Protein AF-A0A832U9Y1-F1 (afdb_monomer_lite)

Foldseek 3Di:
DDWDQDPVPRDTDDDDDDDAAFAEDDADDDPVLVVVVCVVVCVCVVVVVDDHHADAAEDDQDDPCLVPLDPDPHAHEQELCQVVCVVVVHDDQQVVSVVSSVVSQVSCVVVVGHHQAYEHDAHAQDPPVRLVSLVVDAADPDGAYEYEDEPPDDQVSVVVSCVRHVHQEHEDGYDDLVSSVVCCVSHVVVVRAYEYEAHQDPVSSVVLSPDPSHRYYYHPNSVDPPPDD

Secondary structure (DSSP, 8-state):
--EEE-TTT--EEE----S---PBP----STTHHHHHHHHHHHHHHTT--S-----EEEPPSSSSGGG----SSPEEE---HHHHHHTT----HHHHHHHHHHHHHHHHHTT--EEEEEPP--TT-HHHHHHHHHSSPPPPSS-EEEEE-TT--HHHHHHHHHHH--SEEEE-SS-HHHHHHHHHHHGGG---EEE-----HHHHHHHHTSTTEEEE--SSTTS-----

Sequence (229 aa):
MDLMICSKCEKEVIVNCSSGSGVICFPCYSGRSLKLYAAASDLIIRRGWGHHVTGWVLAPSYASWANKLTDHIMPYMVDNGAWTDHLKGVERKPEELLDRTLKLCERVLESGASVRFMVLPDVVGSWHKTKLSLQSIDKPEGFKLALPIQDGFKVEDVKLMVEKFDPSYLFIGGSGYSFKKHAIENLKFLNIPFHVGRVHKLEHLCELSLIQEVESVDTSTFSRPQRKQ

pLDDT: mean 71.94, std 26.07, range [27.0, 98.5]

Radius of gyration: 17.91 Å; chains: 1; bounding box: 45×50×45 Å

Structure (mmCIF, N/CA/C/O backbone):
data_AF-A0A832U9Y1-F1
#
_entry.id   AF-A0A832U9Y1-F1
#
loop_
_atom_site.group_PDB
_atom_site.id
_atom_site.type_symbol
_atom_site.label_atom_id
_atom_site.label_alt_id
_atom_site.label_comp_id
_atom_site.label_asym_id
_atom_site.label_entity_id
_atom_site.label_seq_id
_atom_site.pdbx_PDB_ins_code
_atom_site.Cartn_x
_atom_site.Cartn_y
_atom_site.Cartn_z
_atom_site.occupancy
_atom_site.B_iso_or_equiv
_atom_site.auth_seq_id
_atom_site.auth_comp_id
_atom_site.auth_asym_id
_atom_site.auth_atom_id
_atom_site.pdbx_PDB_model_num
ATOM 1 N N . MET A 1 1 ? 0.786 -24.897 26.680 1.00 30.91 1 MET A N 1
ATOM 2 C CA . MET A 1 1 ? 2.108 -24.992 26.023 1.00 30.91 1 MET A CA 1
ATOM 3 C C . MET A 1 1 ? 1.788 -25.657 24.717 1.00 30.91 1 MET A C 1
ATOM 5 O O . MET A 1 1 ? 1.550 -26.857 24.713 1.00 30.91 1 MET A O 1
ATOM 9 N N . ASP A 1 2 ? 1.622 -24.860 23.670 1.00 27.00 2 ASP A N 1
ATOM 10 C CA . ASP A 1 2 ? 0.865 -25.319 22.512 1.00 27.00 2 ASP A CA 1
ATOM 11 C C . ASP A 1 2 ? 1.853 -25.554 21.377 1.00 27.00 2 ASP A C 1
ATOM 13 O O . ASP A 1 2 ? 2.417 -24.630 20.792 1.00 27.00 2 ASP A O 1
ATOM 17 N N . LEU A 1 3 ? 2.141 -26.833 21.147 1.00 27.91 3 LEU A N 1
ATOM 18 C CA . LEU A 1 3 ? 2.969 -27.292 20.045 1.00 27.91 3 LEU A CA 1
ATOM 19 C C . LEU A 1 3 ? 2.158 -27.168 18.753 1.00 27.91 3 LEU A C 1
ATOM 21 O O . LEU A 1 3 ? 1.132 -27.830 18.605 1.00 27.91 3 LEU A O 1
ATOM 25 N N . MET A 1 4 ? 2.627 -26.370 17.794 1.00 33.41 4 MET A N 1
ATOM 26 C CA . MET A 1 4 ? 2.112 -26.450 16.429 1.00 33.41 4 MET A CA 1
ATOM 27 C C . MET A 1 4 ? 3.048 -27.319 15.597 1.00 33.41 4 MET A C 1
ATOM 29 O O . MET A 1 4 ? 4.195 -26.965 15.322 1.00 33.41 4 MET A O 1
ATOM 33 N N . ILE A 1 5 ? 2.539 -28.480 15.196 1.00 33.91 5 ILE A N 1
ATOM 34 C CA . ILE A 1 5 ? 3.214 -29.378 14.266 1.00 33.91 5 ILE A CA 1
ATOM 35 C C . ILE A 1 5 ? 2.809 -28.954 12.857 1.00 33.91 5 ILE A C 1
ATOM 37 O O . ILE A 1 5 ? 1.631 -28.958 12.499 1.00 33.91 5 ILE A O 1
ATOM 41 N N . CYS A 1 6 ? 3.791 -28.584 12.035 1.00 36.72 6 CYS A N 1
ATOM 42 C CA . CYS A 1 6 ? 3.548 -28.372 10.615 1.00 36.72 6 CYS A CA 1
ATOM 43 C C . CYS A 1 6 ? 3.194 -29.719 9.968 1.00 36.72 6 CYS A C 1
ATOM 45 O O . CYS A 1 6 ? 4.064 -30.574 9.787 1.00 36.72 6 CYS A O 1
ATOM 47 N N . SER A 1 7 ? 1.930 -29.884 9.572 1.00 33.09 7 SER A N 1
ATOM 48 C CA . SER A 1 7 ? 1.383 -31.126 8.998 1.00 33.09 7 SER A CA 1
ATOM 49 C C . SER A 1 7 ? 2.070 -31.590 7.708 1.00 33.09 7 SER A C 1
ATOM 51 O O . SER A 1 7 ? 1.892 -32.728 7.293 1.00 33.09 7 SER A O 1
ATOM 53 N N . LYS A 1 8 ? 2.878 -30.732 7.068 1.00 35.06 8 LYS A N 1
ATOM 54 C CA . LYS A 1 8 ? 3.644 -31.073 5.857 1.00 35.06 8 LYS A CA 1
ATOM 55 C C . LYS A 1 8 ? 5.077 -31.528 6.111 1.00 35.06 8 LYS A C 1
ATOM 57 O O . LYS A 1 8 ? 5.678 -32.091 5.200 1.00 35.06 8 LYS A O 1
ATOM 62 N N . CYS A 1 9 ? 5.668 -31.228 7.266 1.00 39.66 9 CYS A N 1
ATOM 63 C CA . CYS A 1 9 ? 7.068 -31.579 7.519 1.00 39.66 9 CYS A CA 1
ATOM 64 C C . CYS A 1 9 ? 7.322 -32.298 8.842 1.00 39.66 9 CYS A C 1
ATOM 66 O O . CYS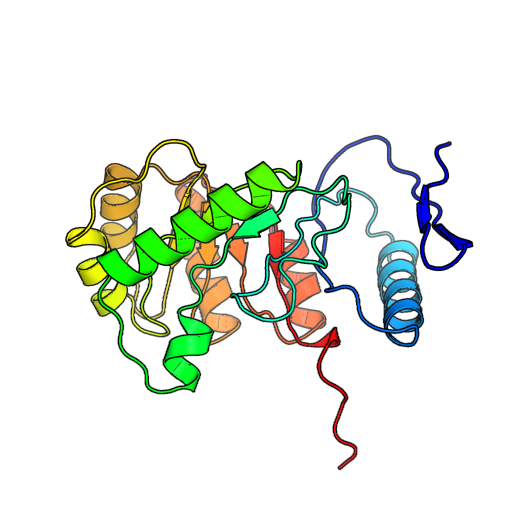 A 1 9 ? 8.482 -32.606 9.101 1.00 39.66 9 CYS A O 1
ATOM 68 N N . GLU A 1 10 ? 6.277 -32.555 9.641 1.00 33.12 10 GLU A N 1
ATOM 69 C CA . GLU A 1 10 ? 6.317 -33.325 10.899 1.00 33.12 10 GLU A CA 1
ATOM 70 C C . GLU A 1 10 ? 7.379 -32.837 11.898 1.00 33.12 10 GLU A C 1
ATOM 72 O O . GLU A 1 10 ? 7.822 -33.570 12.776 1.00 33.12 10 GLU A O 1
ATOM 77 N N . LYS A 1 11 ? 7.808 -31.577 11.773 1.00 36.25 11 LYS A N 1
ATOM 78 C CA . LYS A 1 11 ? 8.769 -30.960 12.685 1.00 36.25 11 LYS A CA 1
ATOM 79 C C . LYS A 1 11 ? 8.045 -30.049 13.654 1.00 36.25 11 LYS A C 1
ATOM 81 O O . LYS A 1 11 ? 7.233 -29.214 13.251 1.00 36.25 11 LYS A O 1
ATOM 86 N N . GLU A 1 12 ? 8.378 -30.231 14.924 1.00 31.17 12 GLU A N 1
ATOM 87 C CA . GLU A 1 12 ? 7.889 -29.423 16.029 1.00 31.17 12 GLU A CA 1
ATOM 88 C C . GLU A 1 12 ? 8.359 -27.979 15.851 1.00 31.17 12 GLU A C 1
ATOM 90 O O . GLU A 1 12 ? 9.552 -27.704 15.696 1.00 31.17 12 GLU A O 1
ATOM 95 N N . VAL A 1 13 ? 7.412 -27.045 15.866 1.00 37.78 13 VAL A N 1
ATOM 96 C CA . VAL A 1 13 ? 7.705 -25.622 16.000 1.00 37.78 13 VAL A CA 1
ATOM 97 C C . VAL A 1 13 ? 7.203 -25.212 17.378 1.00 37.78 13 VAL A C 1
ATOM 99 O O . VAL A 1 13 ? 6.000 -25.193 17.639 1.00 37.78 13 VAL A O 1
ATOM 102 N N . ILE A 1 14 ? 8.138 -24.926 18.284 1.00 29.44 14 ILE A N 1
ATOM 103 C CA . ILE A 1 14 ? 7.815 -24.436 19.623 1.00 29.44 14 ILE A CA 1
ATOM 104 C C . ILE A 1 14 ? 7.478 -22.953 19.498 1.00 29.44 14 ILE A C 1
ATOM 106 O O . ILE A 1 14 ? 8.357 -22.132 19.239 1.00 29.44 14 ILE A O 1
ATOM 110 N N . VAL A 1 15 ? 6.208 -22.612 19.701 1.00 31.59 15 VAL A N 1
ATOM 111 C CA . VAL A 1 15 ? 5.762 -21.224 19.826 1.00 31.59 15 VAL A CA 1
ATOM 112 C C . VAL A 1 15 ? 5.288 -21.025 21.259 1.00 31.59 15 VAL A C 1
ATOM 114 O O . VAL A 1 15 ? 4.222 -21.488 21.649 1.00 31.59 15 VAL A O 1
ATOM 117 N N . ASN A 1 16 ? 6.101 -20.354 22.069 1.00 28.28 16 ASN A N 1
ATOM 118 C CA . ASN A 1 16 ? 5.665 -19.848 23.365 1.00 28.28 16 ASN A CA 1
ATOM 119 C C . ASN A 1 16 ? 5.345 -18.363 23.202 1.00 28.28 16 ASN A C 1
ATOM 121 O O . ASN A 1 16 ? 6.270 -17.608 22.923 1.00 28.28 16 ASN A O 1
ATOM 125 N N . CYS A 1 17 ? 4.083 -17.946 23.348 1.00 33.06 17 CYS A N 1
ATOM 126 C CA . CYS A 1 17 ? 3.712 -16.527 23.401 1.00 33.06 17 CYS A CA 1
ATOM 127 C C . CYS A 1 17 ? 2.352 -16.312 24.083 1.00 33.06 17 CYS A C 1
ATOM 129 O O . CYS A 1 17 ? 1.295 -16.500 23.487 1.00 33.06 17 CYS A O 1
ATOM 131 N N . SER A 1 18 ? 2.396 -15.819 25.318 1.00 27.73 18 SER A N 1
ATOM 132 C CA . SER A 1 18 ? 1.346 -15.008 25.932 1.00 27.73 18 SER A CA 1
ATOM 133 C C . SER A 1 18 ? 1.661 -13.523 25.665 1.00 27.73 18 SER A C 1
ATOM 135 O O . SER A 1 18 ? 2.643 -13.022 26.206 1.00 27.73 18 SER A O 1
ATOM 137 N N . SER A 1 19 ? 0.822 -12.833 24.874 1.00 33.59 19 SER A N 1
ATOM 138 C CA . SER A 1 19 ? 0.713 -11.360 24.659 1.00 33.59 19 SER A CA 1
ATOM 139 C C . SER A 1 19 ? 1.598 -10.618 23.600 1.00 33.59 19 SER A C 1
ATOM 141 O O . SER A 1 19 ? 2.813 -10.504 23.741 1.00 33.59 19 SER A O 1
ATOM 143 N N . GLY A 1 20 ? 0.929 -10.010 22.589 1.00 29.67 20 GLY A N 1
ATOM 144 C CA . GLY A 1 20 ? 1.312 -8.826 21.753 1.00 29.67 20 GLY A CA 1
ATOM 145 C C . GLY A 1 20 ? 2.226 -9.033 20.516 1.00 29.67 20 GLY A C 1
ATOM 146 O O . GLY A 1 20 ? 2.811 -10.096 20.407 1.00 29.67 20 GLY A O 1
ATOM 147 N N . SER A 1 21 ? 2.368 -8.044 19.602 1.00 31.47 21 SER A N 1
ATOM 148 C CA . SER A 1 21 ? 2.453 -8.138 18.100 1.00 31.47 21 SER A CA 1
ATOM 149 C C . SER A 1 21 ? 3.640 -7.471 17.289 1.00 31.47 21 SER A C 1
ATOM 151 O O . SER A 1 21 ? 4.145 -6.446 17.719 1.00 31.47 21 SER A O 1
ATOM 153 N N . GLY A 1 22 ? 3.996 -7.991 16.078 1.00 30.69 22 GLY A N 1
ATOM 154 C CA . GLY A 1 22 ? 5.125 -7.661 15.123 1.00 30.69 22 GLY A CA 1
ATOM 155 C C . GLY A 1 22 ? 5.972 -8.807 14.411 1.00 30.69 22 GLY A C 1
ATOM 156 O O . GLY A 1 22 ? 7.052 -9.140 14.886 1.00 30.69 22 GLY A O 1
ATOM 157 N N . VAL A 1 23 ? 5.540 -9.478 13.304 1.00 38.34 23 VAL A N 1
ATOM 158 C CA . VAL A 1 23 ? 6.305 -10.555 12.553 1.00 38.34 23 VAL A CA 1
ATOM 159 C C . VAL A 1 23 ? 6.939 -10.033 11.248 1.00 38.34 23 VAL A C 1
ATOM 161 O O . VAL A 1 23 ? 6.304 -9.315 10.478 1.00 38.34 23 VAL A O 1
ATOM 164 N N . ILE A 1 24 ? 8.142 -10.534 10.918 1.00 33.53 24 ILE A N 1
ATOM 165 C CA . ILE A 1 24 ? 8.734 -10.522 9.564 1.00 33.53 24 ILE A CA 1
ATOM 166 C C . ILE A 1 24 ? 8.154 -11.672 8.721 1.00 33.53 24 ILE A C 1
ATOM 168 O O . ILE A 1 24 ? 8.344 -12.846 9.040 1.00 33.53 24 ILE A O 1
ATOM 172 N N . CYS A 1 25 ? 7.461 -11.347 7.630 1.00 36.03 25 CYS A N 1
ATOM 173 C CA . CYS A 1 25 ? 6.833 -12.327 6.744 1.00 36.03 25 CYS A CA 1
ATOM 174 C C . CYS A 1 25 ? 7.869 -13.089 5.887 1.00 36.03 25 CYS A C 1
ATOM 176 O O . CYS A 1 25 ? 8.716 -12.473 5.238 1.00 36.03 25 CYS A O 1
ATOM 178 N N . PHE A 1 26 ? 7.776 -14.424 5.823 1.00 34.47 26 PHE A N 1
ATOM 179 C CA . PHE A 1 26 ? 8.551 -15.253 4.890 1.00 34.47 26 PHE A CA 1
ATOM 180 C C . PHE A 1 26 ? 7.610 -16.194 4.129 1.00 34.47 26 PHE A C 1
ATOM 182 O O . PHE A 1 26 ? 6.871 -16.951 4.761 1.00 34.47 26 PHE A O 1
ATOM 189 N N . PRO A 1 27 ? 7.635 -16.217 2.787 1.00 33.25 27 PRO A N 1
ATOM 190 C CA . PRO A 1 27 ? 6.832 -17.165 2.033 1.00 33.25 27 PRO A CA 1
ATOM 191 C C . PRO A 1 27 ? 7.369 -18.592 2.215 1.00 33.25 27 PRO A C 1
ATOM 193 O O . PRO A 1 27 ? 8.578 -18.840 2.153 1.00 33.25 27 PRO A O 1
ATOM 196 N N . CYS A 1 28 ? 6.456 -19.539 2.431 1.00 30.05 28 CYS A N 1
ATOM 197 C CA . CYS A 1 28 ? 6.764 -20.955 2.588 1.00 30.05 28 CYS A CA 1
ATOM 198 C C . CYS A 1 28 ? 7.403 -21.509 1.302 1.00 30.05 28 CYS A C 1
ATOM 200 O O . CYS A 1 28 ? 6.728 -21.711 0.294 1.00 30.05 28 CYS A O 1
ATOM 202 N N . TYR A 1 29 ? 8.710 -21.771 1.337 1.00 37.62 29 TYR A N 1
ATOM 203 C CA . TYR A 1 29 ? 9.426 -22.507 0.294 1.00 37.62 29 TYR A CA 1
ATOM 204 C C . TYR A 1 29 ? 10.404 -23.506 0.926 1.00 37.62 29 TYR A C 1
ATOM 206 O O . TYR A 1 29 ? 10.786 -23.347 2.078 1.00 37.62 29 TYR A O 1
ATOM 214 N N . SER A 1 30 ? 10.752 -24.544 0.152 1.00 37.62 30 SER A N 1
ATOM 215 C CA . SER A 1 30 ? 11.537 -25.763 0.455 1.00 37.62 30 SER A CA 1
ATOM 216 C C . SER A 1 30 ? 12.533 -25.731 1.635 1.00 37.62 30 SER A C 1
ATOM 218 O O . SER A 1 30 ? 13.114 -24.700 1.945 1.00 37.62 30 SER A O 1
ATOM 220 N N . GLY A 1 31 ? 12.831 -26.903 2.221 1.00 32.25 31 GLY A N 1
ATOM 221 C CA . GLY A 1 31 ? 13.580 -27.123 3.478 1.00 32.25 31 GLY A CA 1
ATOM 222 C C . GLY A 1 31 ? 14.925 -26.403 3.730 1.00 32.25 31 GLY A C 1
ATOM 223 O O . GLY A 1 31 ? 15.464 -26.527 4.827 1.00 32.25 31 GLY A O 1
ATOM 224 N N . ARG A 1 32 ? 15.466 -25.615 2.791 1.00 35.09 32 ARG A N 1
ATOM 225 C CA . ARG A 1 32 ? 16.537 -24.631 3.056 1.00 35.09 32 ARG A CA 1
ATOM 226 C C . ARG A 1 32 ? 16.030 -23.374 3.776 1.00 35.09 32 ARG A C 1
ATOM 228 O O . ARG A 1 32 ? 16.762 -22.837 4.602 1.00 35.09 32 ARG A O 1
ATOM 235 N N . SER A 1 33 ? 14.789 -22.949 3.539 1.00 42.00 33 SER A N 1
ATOM 236 C CA . SER A 1 33 ? 14.196 -21.762 4.175 1.00 42.00 33 SER A CA 1
ATOM 237 C C . SER A 1 33 ? 13.969 -21.951 5.682 1.00 42.00 33 SER A C 1
ATOM 239 O O . SER A 1 33 ? 14.039 -20.992 6.440 1.00 42.00 33 SER A O 1
ATOM 241 N N . LEU A 1 34 ? 13.816 -23.200 6.139 1.00 37.91 34 LEU A N 1
ATOM 242 C CA . LEU A 1 34 ? 13.712 -23.571 7.559 1.00 37.91 34 LEU A CA 1
ATOM 243 C C . LEU A 1 34 ? 15.011 -23.343 8.355 1.00 37.91 34 LEU A C 1
ATOM 245 O O . LEU A 1 34 ? 14.954 -23.022 9.538 1.00 37.91 34 LEU A O 1
ATOM 249 N N . LYS A 1 35 ? 16.191 -23.463 7.729 1.00 35.50 35 LYS A N 1
ATOM 250 C CA . LYS A 1 35 ? 17.469 -23.152 8.402 1.00 35.50 35 LYS A CA 1
ATOM 251 C C . LYS A 1 35 ? 17.659 -21.646 8.595 1.00 35.50 35 LYS A C 1
ATOM 253 O O . LYS A 1 35 ? 18.212 -21.225 9.603 1.00 35.50 35 LYS A O 1
ATOM 258 N N . LEU A 1 36 ? 17.169 -20.848 7.646 1.00 40.75 36 LEU A N 1
ATOM 259 C CA . LEU A 1 36 ? 17.125 -19.386 7.743 1.00 40.75 36 LEU A CA 1
ATOM 260 C C . LEU A 1 36 ? 16.079 -18.915 8.761 1.00 40.75 36 LEU A C 1
ATOM 262 O O . LEU A 1 36 ? 16.359 -17.977 9.496 1.00 40.75 36 LEU A O 1
ATOM 266 N N . TYR A 1 37 ? 14.940 -19.611 8.857 1.00 43.91 37 TYR A N 1
ATOM 267 C CA . TYR A 1 37 ? 13.936 -19.419 9.909 1.00 43.91 37 TYR A CA 1
ATOM 268 C C . TYR A 1 37 ? 14.546 -19.626 11.300 1.00 43.91 37 TYR A C 1
ATOM 270 O O . TYR A 1 37 ? 14.514 -18.720 12.122 1.00 43.91 37 TYR A O 1
ATOM 278 N N . ALA A 1 38 ? 15.207 -20.767 11.528 1.00 39.97 38 ALA A N 1
ATOM 279 C CA . ALA A 1 38 ? 15.865 -21.048 12.801 1.00 39.97 38 ALA A CA 1
ATOM 280 C C . ALA A 1 38 ? 16.969 -20.028 13.126 1.00 39.97 38 ALA A C 1
ATOM 282 O O . ALA A 1 38 ? 17.054 -19.584 14.260 1.00 39.97 38 ALA A O 1
ATOM 283 N N . ALA A 1 39 ? 17.773 -19.607 12.144 1.00 40.16 39 ALA A N 1
ATOM 284 C CA . ALA A 1 39 ? 18.840 -18.632 12.369 1.00 40.16 39 ALA A CA 1
ATOM 285 C C . ALA A 1 39 ? 18.319 -17.210 12.643 1.00 40.16 39 ALA A C 1
ATOM 287 O O . ALA A 1 39 ? 18.864 -16.526 13.502 1.00 40.16 39 ALA A O 1
ATOM 288 N N . ALA A 1 40 ? 17.272 -16.760 11.943 1.00 44.69 40 ALA A N 1
ATOM 289 C CA . ALA A 1 40 ? 16.663 -15.451 12.173 1.00 44.69 40 ALA A CA 1
ATOM 290 C C . ALA A 1 40 ? 15.916 -15.414 13.514 1.00 44.69 40 ALA A C 1
ATOM 292 O O . ALA A 1 40 ? 16.089 -14.470 14.280 1.00 44.69 40 ALA A O 1
ATOM 293 N N . SER A 1 41 ? 15.161 -16.467 13.838 1.00 45.25 41 SER A N 1
ATOM 294 C CA . SER A 1 41 ? 14.496 -16.614 15.134 1.00 45.25 41 SER A CA 1
ATOM 295 C C . SER A 1 41 ? 15.498 -16.737 16.286 1.00 45.25 41 SER A C 1
ATOM 297 O O . SER A 1 41 ? 15.334 -16.048 17.285 1.00 45.25 41 SER A O 1
ATOM 299 N N . ASP A 1 42 ? 16.572 -17.524 16.149 1.00 39.81 42 ASP A N 1
ATOM 300 C CA . ASP A 1 42 ? 17.632 -17.647 17.166 1.00 39.81 42 ASP A CA 1
ATOM 301 C C . ASP A 1 42 ? 18.381 -16.314 17.361 1.00 39.81 42 ASP A C 1
ATOM 303 O O . ASP A 1 42 ? 18.722 -15.955 18.483 1.00 39.81 42 ASP A O 1
ATOM 307 N N . LEU A 1 43 ? 18.567 -15.512 16.305 1.00 39.91 43 LEU A N 1
ATOM 308 C CA . LEU A 1 43 ? 19.166 -14.175 16.412 1.00 39.91 43 LEU A CA 1
ATOM 309 C C . LEU A 1 43 ? 18.258 -13.179 17.157 1.00 39.91 43 LEU A C 1
ATOM 311 O O . LEU A 1 43 ? 18.752 -12.397 17.970 1.00 39.91 43 LEU A O 1
ATOM 315 N N . ILE A 1 44 ? 16.949 -13.215 16.891 1.00 42.56 44 ILE A N 1
ATOM 316 C CA . ILE A 1 44 ? 15.937 -12.372 17.552 1.00 42.56 44 ILE A CA 1
ATOM 317 C C . ILE A 1 44 ? 15.816 -12.766 19.035 1.00 42.56 44 ILE A C 1
ATOM 319 O O . ILE A 1 44 ? 15.852 -11.906 19.914 1.00 42.56 44 ILE A O 1
ATOM 323 N N . ILE A 1 45 ? 15.787 -14.070 19.327 1.00 41.50 45 ILE A N 1
ATOM 324 C CA . ILE A 1 45 ? 15.715 -14.615 20.690 1.00 41.50 45 ILE A CA 1
ATOM 325 C C . ILE A 1 45 ? 16.998 -14.304 21.481 1.00 41.50 45 ILE A C 1
ATOM 327 O O . ILE A 1 45 ? 16.924 -13.796 22.599 1.00 41.50 45 ILE A O 1
ATOM 331 N N . ARG A 1 46 ? 18.192 -14.540 20.914 1.00 38.16 46 ARG A N 1
ATOM 332 C CA . ARG A 1 46 ? 19.479 -14.330 21.614 1.00 38.16 46 ARG A CA 1
ATOM 333 C C . ARG A 1 46 ? 19.817 -12.872 21.886 1.00 38.16 46 ARG A C 1
ATOM 335 O O . ARG A 1 46 ? 20.585 -12.601 22.804 1.00 38.16 46 ARG A O 1
ATOM 342 N N . ARG A 1 47 ? 19.290 -11.932 21.097 1.00 40.19 47 ARG A N 1
ATOM 343 C CA . ARG A 1 47 ? 19.512 -10.496 21.326 1.00 40.19 47 ARG A CA 1
ATOM 344 C C . ARG A 1 47 ? 18.545 -9.881 22.335 1.00 40.19 47 ARG A C 1
ATOM 346 O O . ARG A 1 47 ? 18.606 -8.675 22.549 1.00 40.19 47 ARG A O 1
ATOM 353 N N . GLY A 1 48 ? 17.694 -10.690 22.972 1.00 27.94 48 GLY A N 1
ATOM 354 C CA . GLY A 1 48 ? 16.750 -10.209 23.977 1.00 27.94 48 GLY A CA 1
ATOM 355 C C . GLY A 1 48 ? 15.639 -9.354 23.375 1.00 27.94 48 GLY A C 1
ATOM 356 O O . GLY A 1 48 ? 15.093 -8.503 24.069 1.00 27.94 48 GLY A O 1
ATOM 357 N N . TRP A 1 49 ? 15.299 -9.561 22.096 1.00 39.38 49 TRP A N 1
ATOM 358 C CA . TRP A 1 49 ? 14.187 -8.876 21.425 1.00 39.38 49 TRP A CA 1
ATOM 359 C C . TRP A 1 49 ? 12.893 -9.606 21.792 1.00 39.38 49 TRP A C 1
ATOM 361 O O . TRP A 1 49 ? 12.182 -10.161 20.957 1.00 39.38 49 TRP A O 1
ATOM 371 N N . GLY A 1 50 ? 12.682 -9.708 23.104 1.00 29.73 50 GLY A N 1
ATOM 372 C CA . GLY A 1 50 ? 11.466 -10.204 23.697 1.00 29.73 50 GLY A CA 1
ATOM 373 C C . GLY A 1 50 ? 10.366 -9.200 23.425 1.00 29.73 50 GLY A C 1
ATOM 374 O O . GLY A 1 50 ? 10.570 -7.997 23.558 1.00 29.73 50 GLY A O 1
ATOM 375 N N . HIS A 1 51 ? 9.203 -9.753 23.113 1.00 29.25 51 HIS A N 1
ATOM 376 C CA . HIS A 1 51 ? 7.939 -9.058 22.966 1.00 29.25 51 HIS A CA 1
ATOM 377 C C . HIS A 1 51 ? 7.696 -8.497 21.566 1.00 29.25 51 HIS A C 1
ATOM 379 O O . HIS A 1 51 ? 8.165 -7.432 21.186 1.00 29.25 51 HIS A O 1
ATOM 385 N N . HIS A 1 52 ? 6.849 -9.261 20.873 1.00 35.81 52 HIS A N 1
ATOM 386 C CA . HIS A 1 52 ? 5.677 -8.789 20.150 1.00 35.81 52 HIS A CA 1
ATOM 387 C C . HIS A 1 52 ? 5.696 -9.142 18.659 1.00 35.81 52 HIS A C 1
ATOM 389 O O . HIS A 1 52 ? 6.417 -8.528 17.884 1.00 35.81 52 HIS A O 1
ATOM 395 N N . VAL A 1 53 ? 4.921 -10.177 18.261 1.00 37.19 53 VAL A N 1
ATOM 396 C CA . VAL A 1 53 ? 4.997 -10.786 16.917 1.00 37.19 53 VAL A CA 1
ATOM 397 C C . VAL A 1 53 ? 3.603 -11.137 16.295 1.00 37.19 53 VAL A C 1
ATOM 399 O O . VAL A 1 53 ? 2.919 -12.016 16.799 1.00 37.19 53 VAL A O 1
ATOM 402 N N . THR A 1 54 ? 3.153 -10.481 15.199 1.00 35.12 54 THR A N 1
ATOM 403 C CA . THR A 1 54 ? 1.904 -10.724 14.409 1.00 35.12 54 THR A CA 1
ATOM 404 C C . THR A 1 54 ? 2.208 -10.833 12.920 1.00 35.12 54 THR A C 1
ATOM 406 O O . THR A 1 54 ? 2.883 -9.976 12.357 1.00 35.12 54 THR A O 1
ATOM 409 N N . GLY A 1 55 ? 1.713 -11.892 12.283 1.00 43.25 55 GLY A N 1
ATOM 410 C CA . GLY A 1 55 ? 2.054 -12.268 10.910 1.00 43.25 55 GLY A CA 1
ATOM 411 C C . GLY A 1 55 ? 0.873 -12.237 9.951 1.00 43.25 55 GLY A C 1
ATOM 412 O O . GLY A 1 55 ? -0.279 -12.376 10.350 1.00 43.25 55 GLY A O 1
ATOM 413 N N . TRP A 1 56 ? 1.197 -12.080 8.672 1.00 43.06 56 TRP A N 1
ATOM 414 C CA . TRP A 1 56 ? 0.260 -12.170 7.555 1.00 43.06 56 TRP A CA 1
ATOM 415 C C . TRP A 1 56 ? 0.879 -13.054 6.484 1.00 43.06 56 TRP A C 1
ATOM 417 O O . TRP A 1 56 ? 2.104 -13.086 6.352 1.00 43.06 56 TRP A O 1
ATOM 427 N N . VAL A 1 57 ? 0.058 -13.748 5.703 1.00 48.00 57 VAL A N 1
ATOM 428 C CA . VAL A 1 57 ? 0.530 -14.450 4.504 1.00 48.00 57 VAL A CA 1
ATOM 429 C C . VAL A 1 57 ? 0.230 -13.580 3.287 1.00 48.00 57 VAL A C 1
ATOM 431 O O . VAL A 1 57 ? -0.896 -13.137 3.082 1.00 48.00 57 VAL A O 1
ATOM 434 N N . LEU A 1 58 ? 1.246 -13.310 2.470 1.00 47.53 58 LEU A N 1
ATOM 435 C CA . LEU A 1 58 ? 1.056 -12.672 1.169 1.00 47.53 58 LEU A CA 1
ATOM 436 C C . LEU A 1 58 ? 0.321 -13.639 0.232 1.00 47.53 58 LEU A C 1
ATOM 438 O O . LEU A 1 58 ? 0.865 -14.696 -0.099 1.00 47.53 58 LEU A O 1
ATOM 442 N N . ALA A 1 59 ? -0.882 -13.279 -0.221 1.00 45.72 59 ALA A N 1
ATOM 443 C CA . ALA A 1 59 ? -1.559 -14.027 -1.277 1.00 45.72 59 ALA A CA 1
ATOM 444 C C . ALA A 1 59 ? -0.867 -13.737 -2.628 1.00 45.72 59 ALA A C 1
ATOM 446 O O . ALA A 1 59 ? -0.818 -12.579 -3.049 1.00 45.72 59 ALA A O 1
ATOM 447 N N . PRO A 1 60 ? -0.294 -14.738 -3.323 1.00 46.50 60 PRO A N 1
ATOM 448 C CA . PRO A 1 60 ? 0.339 -14.515 -4.621 1.00 46.50 60 PRO A CA 1
ATOM 449 C C . PRO A 1 60 ? -0.693 -14.143 -5.701 1.00 46.50 60 PRO A C 1
ATOM 451 O O . PRO A 1 60 ? -1.817 -14.647 -5.699 1.00 46.50 60 PRO A O 1
ATOM 454 N N . SER A 1 61 ? -0.295 -13.320 -6.679 1.00 37.88 61 SER A N 1
ATOM 455 C CA . SER A 1 61 ? -1.122 -13.015 -7.855 1.00 37.88 61 SER A CA 1
ATOM 456 C C . SER A 1 61 ? -1.318 -14.254 -8.757 1.00 37.88 61 SER A C 1
ATOM 458 O O . SER A 1 61 ? -0.455 -15.131 -8.851 1.00 37.88 61 SER A O 1
ATOM 460 N N . TYR A 1 62 ? -2.500 -14.371 -9.376 1.00 42.41 62 TYR A N 1
ATOM 461 C CA . TYR A 1 62 ? -3.054 -15.633 -9.896 1.00 42.41 62 TYR A CA 1
ATOM 462 C C . TYR A 1 62 ? -2.261 -16.322 -11.027 1.00 42.41 62 TYR A C 1
ATOM 464 O O . TYR A 1 62 ? -1.944 -15.702 -12.039 1.00 42.41 62 TYR A O 1
ATOM 472 N N . ALA A 1 63 ? -2.049 -17.639 -10.855 1.00 32.88 63 ALA A N 1
ATOM 473 C CA . ALA A 1 63 ? -2.321 -18.735 -11.813 1.00 32.88 63 ALA A CA 1
ATOM 474 C C . ALA A 1 63 ? -1.869 -20.105 -11.251 1.00 32.88 63 ALA A C 1
ATOM 476 O O . ALA A 1 63 ? -2.478 -21.122 -11.553 1.00 32.88 63 ALA A O 1
ATOM 477 N N . SER A 1 64 ? -0.831 -20.157 -10.406 1.00 37.53 64 SER A N 1
ATOM 478 C CA . SER A 1 64 ? -0.204 -21.432 -9.992 1.00 37.53 64 SER A CA 1
ATOM 479 C C . SER A 1 64 ? -0.407 -21.842 -8.524 1.00 37.53 64 SER A C 1
ATOM 481 O O . SER A 1 64 ? 0.062 -22.912 -8.129 1.00 37.53 64 SER A O 1
ATOM 483 N N . TRP A 1 65 ? -1.110 -21.034 -7.716 1.00 40.50 65 TRP A N 1
ATOM 484 C CA . TRP A 1 65 ? -1.218 -21.246 -6.259 1.00 40.50 65 TRP A CA 1
ATOM 485 C C . TRP A 1 65 ? -2.630 -21.196 -5.669 1.00 40.50 65 TRP A C 1
ATOM 487 O O . TRP A 1 65 ? -2.766 -21.470 -4.484 1.00 40.50 65 TRP A O 1
ATOM 497 N N . ALA A 1 66 ? -3.675 -20.932 -6.458 1.00 39.75 66 ALA A N 1
ATOM 498 C CA . ALA A 1 66 ? -5.059 -20.983 -5.967 1.00 39.75 66 ALA A CA 1
ATOM 499 C C . ALA A 1 66 ? -5.385 -22.329 -5.294 1.00 39.75 66 ALA A C 1
ATOM 501 O O . ALA A 1 66 ? -5.954 -22.369 -4.213 1.00 39.75 66 ALA A O 1
ATOM 502 N N . ASN A 1 67 ? -4.872 -23.424 -5.864 1.00 39.78 67 ASN A N 1
ATOM 503 C CA . ASN A 1 67 ? -5.019 -24.784 -5.328 1.00 39.78 67 ASN A CA 1
ATOM 504 C C . ASN A 1 67 ? -4.051 -25.109 -4.169 1.00 39.78 67 ASN A C 1
ATOM 506 O O . ASN A 1 67 ? -3.922 -26.264 -3.773 1.00 39.78 67 ASN A O 1
ATOM 510 N N . LYS A 1 68 ? -3.284 -24.127 -3.686 1.00 48.44 68 LYS A N 1
ATOM 511 C CA . LYS A 1 68 ? -2.270 -24.268 -2.630 1.00 48.44 68 LYS A CA 1
ATOM 512 C C . LYS A 1 68 ? -2.487 -23.296 -1.468 1.00 48.44 68 LYS A C 1
ATOM 514 O O . LYS A 1 68 ? -1.598 -23.201 -0.622 1.00 48.44 68 LYS A O 1
ATOM 519 N N . LEU A 1 69 ? -3.624 -22.595 -1.428 1.00 50.78 69 LEU A N 1
ATOM 520 C CA . LEU A 1 69 ? -4.093 -21.926 -0.217 1.00 50.78 69 LEU A CA 1
ATOM 521 C C . LEU A 1 69 ? -4.275 -23.021 0.838 1.00 50.78 69 LEU A C 1
ATOM 523 O O . LEU A 1 69 ? -5.171 -23.849 0.743 1.00 50.78 69 LEU A O 1
ATOM 527 N N . THR A 1 70 ? -3.316 -23.133 1.748 1.00 51.53 70 THR A N 1
ATOM 528 C CA . THR A 1 70 ? -3.389 -24.073 2.867 1.00 51.53 70 THR A CA 1
ATOM 529 C C . THR A 1 70 ? -4.167 -23.449 4.015 1.00 51.53 70 THR A C 1
ATOM 531 O O . THR A 1 70 ? -4.208 -22.219 4.104 1.00 51.53 70 THR A O 1
ATOM 534 N N . ASP A 1 71 ? -4.695 -24.300 4.902 1.00 48.66 71 ASP A N 1
ATOM 535 C CA . ASP A 1 71 ? -5.362 -23.974 6.176 1.00 48.66 71 ASP A CA 1
ATOM 536 C C . ASP A 1 71 ? -4.415 -23.251 7.151 1.00 48.66 71 ASP A C 1
ATOM 538 O O . ASP A 1 71 ? -4.040 -23.737 8.220 1.00 48.66 71 ASP A O 1
ATOM 542 N N . HIS A 1 72 ? -3.919 -22.092 6.747 1.00 51.09 72 HIS A N 1
ATOM 543 C CA . HIS A 1 72 ? -3.121 -21.239 7.590 1.00 51.09 72 HIS A CA 1
ATOM 544 C C . HIS A 1 72 ? -4.062 -20.512 8.543 1.00 51.09 72 HIS A C 1
ATOM 546 O O . HIS A 1 72 ? -4.972 -19.808 8.122 1.00 51.09 72 HIS A O 1
ATOM 552 N N . ILE A 1 73 ? -3.779 -20.631 9.840 1.00 56.38 73 ILE A N 1
ATOM 553 C CA . ILE A 1 73 ? -4.444 -19.869 10.909 1.00 56.38 73 ILE A CA 1
ATOM 554 C C . ILE A 1 73 ? -4.246 -18.352 10.701 1.00 56.38 73 ILE A C 1
ATOM 556 O O . ILE A 1 73 ? -4.985 -17.532 11.241 1.00 56.38 73 ILE A O 1
ATOM 560 N N . MET A 1 74 ? -3.243 -17.963 9.906 1.00 62.03 74 MET A N 1
ATOM 561 C CA . MET A 1 74 ? -2.908 -16.569 9.665 1.00 62.03 74 MET A CA 1
ATOM 562 C C . MET A 1 74 ? -3.740 -15.962 8.523 1.00 62.03 74 MET A C 1
ATOM 564 O O . MET A 1 74 ? -3.693 -16.476 7.405 1.00 62.03 74 MET A O 1
ATOM 568 N N . PRO A 1 75 ? -4.425 -14.836 8.760 1.00 72.50 75 PRO A N 1
ATOM 569 C CA . PRO A 1 75 ? -5.046 -14.035 7.706 1.00 72.50 75 PRO A CA 1
ATOM 570 C C . PRO A 1 75 ? -4.072 -13.582 6.603 1.00 72.50 75 PRO A C 1
ATOM 572 O O . PRO A 1 75 ? -2.883 -13.332 6.832 1.00 72.50 75 PRO A O 1
ATOM 575 N N . TYR A 1 76 ? -4.612 -13.414 5.398 1.00 78.50 76 TYR A N 1
ATOM 576 C CA . TYR A 1 76 ? -3.890 -12.972 4.212 1.00 78.50 76 TYR A CA 1
ATOM 577 C C . TYR A 1 76 ? -3.937 -11.455 4.031 1.00 78.50 76 TYR A C 1
ATOM 579 O O . TYR A 1 76 ? -4.965 -10.819 4.258 1.00 78.50 76 TYR A O 1
ATOM 587 N N . MET A 1 77 ? -2.843 -10.883 3.536 1.00 87.31 77 MET A N 1
ATOM 588 C CA . MET A 1 77 ? -2.876 -9.592 2.849 1.00 87.31 77 MET A CA 1
ATOM 589 C C . MET A 1 77 ? -3.006 -9.846 1.349 1.00 87.31 77 MET A C 1
ATOM 591 O O . MET A 1 77 ? -2.282 -10.683 0.797 1.00 87.31 77 MET A O 1
ATOM 595 N N . VAL A 1 78 ? -3.882 -9.090 0.689 1.00 86.75 78 VAL A N 1
ATOM 596 C CA . VAL A 1 78 ? -4.050 -9.155 -0.764 1.00 86.75 78 VAL A CA 1
ATOM 597 C C . VAL A 1 78 ? -3.410 -7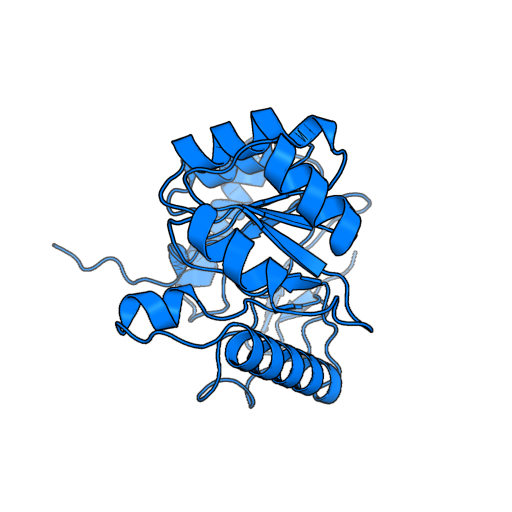.929 -1.416 1.00 86.75 78 VAL A C 1
ATOM 599 O O . VAL A 1 78 ? -3.924 -6.816 -1.319 1.00 86.75 78 VAL A O 1
ATOM 602 N N . ASP A 1 79 ? -2.264 -8.148 -2.064 1.00 87.75 79 ASP A N 1
ATOM 603 C CA . ASP A 1 79 ? -1.601 -7.165 -2.928 1.00 87.75 79 ASP A CA 1
ATOM 604 C C . ASP A 1 79 ? -2.375 -7.050 -4.252 1.00 87.75 79 ASP A C 1
ATOM 606 O O . ASP A 1 79 ? -2.880 -8.042 -4.788 1.00 87.75 79 ASP A O 1
ATOM 610 N N . ASN A 1 80 ? -2.461 -5.837 -4.792 1.00 86.56 80 ASN A N 1
ATOM 611 C CA . ASN A 1 80 ? -3.162 -5.575 -6.039 1.00 86.56 80 ASN A CA 1
ATOM 612 C C . ASN A 1 80 ? -2.402 -6.097 -7.273 1.00 86.56 80 ASN A C 1
ATOM 614 O O . ASN A 1 80 ? -3.006 -6.260 -8.329 1.00 86.56 80 ASN A O 1
ATOM 618 N N . GLY A 1 81 ? -1.101 -6.399 -7.168 1.00 86.12 81 GLY A N 1
ATOM 619 C CA . GLY A 1 81 ? -0.247 -6.925 -8.232 1.00 86.12 81 GLY A CA 1
ATOM 620 C C . GLY A 1 81 ? 0.431 -5.881 -9.131 1.00 86.12 81 GLY A C 1
ATOM 621 O O . GLY A 1 81 ? 1.073 -6.276 -10.110 1.00 86.12 81 GLY A O 1
ATOM 622 N N . ALA A 1 82 ? 0.354 -4.584 -8.820 1.00 87.75 82 ALA A N 1
ATOM 623 C CA . ALA A 1 82 ? 0.902 -3.495 -9.636 1.00 87.75 82 ALA A CA 1
ATOM 624 C C . ALA A 1 82 ? 2.404 -3.647 -9.909 1.00 87.75 82 ALA A C 1
ATOM 626 O O . ALA A 1 82 ? 2.874 -3.371 -11.012 1.00 87.75 82 ALA A O 1
ATOM 627 N N . TRP A 1 83 ? 3.172 -4.174 -8.948 1.00 86.19 83 TRP A N 1
ATOM 628 C CA . TRP A 1 83 ? 4.591 -4.463 -9.166 1.00 86.19 83 TRP A CA 1
ATOM 629 C C . TRP A 1 83 ? 4.838 -5.485 -10.280 1.00 86.19 83 TRP A C 1
ATOM 631 O O . TRP A 1 83 ? 5.758 -5.330 -11.084 1.00 86.19 83 TRP A O 1
ATOM 641 N N . THR A 1 84 ? 4.021 -6.538 -10.338 1.00 83.62 84 THR A N 1
ATOM 642 C CA . THR A 1 84 ? 4.150 -7.567 -11.380 1.00 83.62 84 THR A CA 1
ATOM 643 C C . THR A 1 84 ? 3.839 -6.984 -12.753 1.00 83.62 84 THR A C 1
ATOM 645 O O . THR A 1 84 ? 4.480 -7.348 -13.737 1.00 83.62 84 THR A O 1
ATOM 648 N N . ASP A 1 85 ? 2.877 -6.071 -12.810 1.00 85.94 85 ASP A N 1
ATOM 649 C CA . ASP A 1 85 ? 2.450 -5.419 -14.042 1.00 85.94 85 ASP A CA 1
ATOM 650 C C . ASP A 1 85 ? 3.507 -4.436 -14.542 1.00 85.94 85 ASP A C 1
ATOM 652 O O . ASP A 1 85 ? 3.902 -4.502 -15.705 1.00 85.94 85 ASP A O 1
ATOM 656 N N . HIS A 1 86 ? 4.073 -3.643 -13.630 1.00 87.38 86 HIS A N 1
ATOM 657 C CA . HIS A 1 86 ? 5.210 -2.770 -13.897 1.00 87.38 86 HIS A CA 1
ATOM 658 C C . HIS A 1 86 ? 6.403 -3.539 -14.485 1.00 87.38 86 HIS A C 1
ATOM 660 O O . HIS A 1 86 ? 6.942 -3.144 -15.516 1.00 87.38 86 HIS A O 1
ATOM 666 N N . LEU A 1 87 ? 6.776 -4.684 -13.894 1.00 85.06 87 LEU A N 1
ATOM 667 C CA . LEU A 1 87 ? 7.865 -5.528 -14.412 1.00 85.06 87 LEU A CA 1
ATOM 668 C C . LEU A 1 87 ? 7.601 -6.083 -15.818 1.00 85.06 87 LEU A C 1
ATOM 670 O O . LEU A 1 87 ? 8.548 -6.380 -16.542 1.00 85.06 87 LEU A O 1
ATOM 674 N N . LYS A 1 88 ? 6.331 -6.261 -16.190 1.00 85.94 88 LYS A N 1
ATOM 675 C CA . LYS A 1 88 ? 5.919 -6.759 -17.508 1.00 85.94 88 LYS A CA 1
ATOM 676 C C . LYS A 1 88 ? 5.667 -5.636 -18.518 1.00 85.94 88 LYS A C 1
ATOM 678 O O . LYS A 1 88 ? 5.336 -5.942 -19.658 1.00 85.94 88 LYS A O 1
ATOM 683 N N . GLY A 1 89 ? 5.784 -4.369 -18.111 1.00 91.56 89 GLY A N 1
ATOM 684 C CA . GLY A 1 89 ? 5.411 -3.224 -18.943 1.00 91.56 89 GLY A CA 1
ATOM 685 C C . GLY A 1 89 ? 3.916 -3.183 -19.274 1.00 91.56 89 GLY A C 1
ATOM 686 O O . GLY A 1 89 ? 3.540 -2.686 -20.330 1.00 91.56 89 GLY A O 1
ATOM 687 N N . VAL A 1 90 ? 3.068 -3.750 -18.410 1.00 89.44 90 VAL A N 1
ATOM 688 C CA . VAL A 1 90 ? 1.614 -3.762 -18.597 1.00 89.44 90 VAL A CA 1
ATOM 689 C C . VAL A 1 90 ? 1.010 -2.611 -17.808 1.00 89.44 90 VAL A C 1
ATOM 691 O O . VAL A 1 90 ? 1.116 -2.574 -16.584 1.00 89.44 90 VAL A O 1
ATOM 694 N N . GLU A 1 91 ? 0.334 -1.704 -18.503 1.00 88.62 91 GLU A N 1
ATOM 695 C CA . GLU A 1 91 ? -0.502 -0.684 -17.876 1.00 88.62 91 GLU A CA 1
ATOM 696 C C . GLU A 1 91 ? -1.941 -1.201 -17.793 1.00 88.62 91 GLU A C 1
ATOM 698 O O . GLU A 1 91 ? -2.505 -1.658 -18.787 1.00 88.62 91 GLU A O 1
ATOM 703 N N . ARG A 1 92 ? -2.525 -1.166 -16.592 1.00 88.31 92 ARG A N 1
ATOM 704 C CA . ARG A 1 92 ? -3.933 -1.509 -16.358 1.00 88.31 92 ARG A CA 1
ATOM 705 C C . ARG A 1 92 ? -4.705 -0.283 -15.931 1.00 88.31 92 ARG A C 1
ATOM 707 O O . ARG A 1 92 ? -4.154 0.600 -15.271 1.00 88.31 92 ARG A O 1
ATOM 714 N N . LYS A 1 93 ? -5.992 -0.269 -16.266 1.00 93.81 93 LYS A N 1
ATOM 715 C CA . LYS A 1 93 ? -6.898 0.737 -15.719 1.00 93.81 93 LYS A CA 1
ATOM 716 C C . LYS A 1 93 ? -7.105 0.497 -14.215 1.00 93.81 93 LYS A C 1
ATOM 718 O O . LYS A 1 93 ? -7.086 -0.662 -13.785 1.00 93.81 93 LYS A O 1
ATOM 723 N N . PRO A 1 94 ? -7.314 1.552 -13.413 1.00 93.00 94 PRO A N 1
ATOM 724 C CA . PRO A 1 94 ? -7.549 1.431 -11.971 1.00 93.00 94 PRO A CA 1
ATOM 725 C C . PRO A 1 94 ? -8.680 0.461 -11.612 1.00 93.00 94 PRO A C 1
ATOM 727 O O . PRO A 1 94 ? -8.552 -0.337 -10.685 1.00 93.00 94 PRO A O 1
ATOM 730 N N . GLU A 1 95 ? -9.759 0.478 -12.390 1.00 94.75 95 GLU A N 1
ATOM 731 C CA . GLU A 1 95 ? -10.961 -0.328 -12.175 1.00 94.75 95 GLU A CA 1
ATOM 732 C C . GLU A 1 95 ? -10.684 -1.816 -12.445 1.00 94.75 95 GLU A C 1
ATOM 734 O O . GLU A 1 95 ? -11.146 -2.684 -11.709 1.00 94.75 95 GLU A O 1
ATOM 739 N N . GLU A 1 96 ? -9.857 -2.122 -13.452 1.00 92.38 96 GLU A N 1
ATOM 740 C CA . GLU A 1 96 ? -9.413 -3.491 -13.754 1.00 92.38 96 GLU A CA 1
ATOM 741 C C . GLU A 1 96 ? -8.504 -4.043 -12.648 1.00 92.38 96 GLU A C 1
ATOM 743 O O . GLU A 1 96 ? -8.564 -5.226 -12.303 1.00 92.38 96 GLU A O 1
ATOM 748 N N . LEU A 1 97 ? -7.643 -3.186 -12.090 1.00 89.94 97 LEU A N 1
ATOM 749 C CA . LEU A 1 97 ? -6.769 -3.539 -10.978 1.00 89.94 97 LEU A CA 1
ATOM 750 C C . LEU A 1 97 ? -7.583 -3.805 -9.702 1.00 89.94 97 LEU A C 1
ATOM 752 O O . LEU A 1 97 ? -7.311 -4.776 -8.990 1.00 89.94 97 LEU A O 1
ATOM 756 N N . LEU A 1 98 ? -8.608 -2.987 -9.448 1.00 94.56 98 LEU A N 1
ATOM 757 C CA . LEU A 1 98 ? -9.532 -3.154 -8.330 1.00 94.56 98 LEU A CA 1
ATOM 758 C C . LEU A 1 98 ? -10.342 -4.452 -8.445 1.00 94.56 98 LEU A C 1
ATOM 760 O O . LEU A 1 98 ? -10.295 -5.267 -7.526 1.00 94.56 98 LEU A O 1
ATOM 764 N N . ASP A 1 99 ? -11.019 -4.677 -9.575 1.00 92.38 99 ASP A N 1
ATOM 765 C CA . ASP A 1 99 ? -11.820 -5.885 -9.834 1.00 92.38 99 ASP A CA 1
ATOM 766 C C . ASP A 1 99 ? -10.987 -7.164 -9.662 1.00 92.38 99 ASP A C 1
ATOM 768 O O . ASP A 1 99 ? -11.402 -8.117 -9.000 1.00 92.38 99 ASP A O 1
ATOM 772 N N . ARG A 1 100 ? -9.750 -7.164 -10.176 1.00 87.88 100 ARG A N 1
ATOM 773 C CA . ARG A 1 100 ? -8.812 -8.278 -9.983 1.00 87.88 100 ARG A CA 1
ATOM 774 C C . ARG A 1 100 ? -8.514 -8.535 -8.506 1.00 87.88 100 ARG A C 1
ATOM 776 O O . ARG A 1 100 ? -8.433 -9.694 -8.095 1.00 87.88 100 ARG A O 1
ATOM 783 N N . THR A 1 101 ? -8.294 -7.472 -7.740 1.00 88.50 101 THR A N 1
ATOM 784 C CA . THR A 1 101 ? -7.954 -7.554 -6.314 1.00 88.50 101 THR A CA 1
ATOM 785 C C . THR A 1 101 ? -9.140 -8.085 -5.511 1.00 88.50 101 THR A C 1
ATOM 787 O O . THR A 1 101 ? -8.964 -9.004 -4.714 1.00 88.50 101 THR A O 1
ATOM 790 N N . LEU A 1 102 ? -10.353 -7.598 -5.790 1.00 92.12 102 LEU A N 1
ATOM 791 C CA . LEU A 1 102 ? -11.592 -8.064 -5.159 1.00 92.12 102 LEU A CA 1
ATOM 792 C C . LEU A 1 102 ? -11.851 -9.549 -5.429 1.00 92.12 102 LEU A C 1
ATOM 794 O O . LEU A 1 102 ? -12.035 -10.314 -4.486 1.00 92.12 102 LEU A O 1
ATOM 798 N N . LYS A 1 103 ? -11.737 -9.993 -6.687 1.00 86.25 103 LYS A N 1
ATOM 799 C CA . LYS A 1 103 ? -11.862 -11.418 -7.040 1.00 86.25 103 LYS A CA 1
ATOM 800 C C . LYS A 1 103 ? -10.855 -12.288 -6.294 1.00 86.25 103 LYS A C 1
ATOM 802 O O . LYS A 1 103 ? -11.162 -13.412 -5.903 1.00 86.25 103 LYS A O 1
ATOM 807 N N . LEU A 1 104 ? -9.626 -11.803 -6.100 1.00 84.75 104 LEU A N 1
ATOM 808 C CA . LEU A 1 104 ? -8.630 -12.526 -5.311 1.00 84.75 104 LEU A CA 1
ATOM 809 C C . LEU A 1 104 ? -9.036 -12.602 -3.831 1.00 84.75 104 LEU A C 1
ATOM 811 O O . LEU A 1 104 ? -8.911 -13.676 -3.248 1.00 84.75 104 LEU A O 1
ATOM 815 N N . CYS A 1 105 ? -9.564 -11.524 -3.248 1.00 85.12 105 CYS A N 1
ATOM 816 C CA . CYS A 1 105 ? -10.117 -11.551 -1.894 1.00 85.12 105 CYS A CA 1
ATOM 817 C C . CYS A 1 105 ? -11.251 -12.579 -1.754 1.00 85.12 105 CYS A C 1
ATOM 819 O O . CYS A 1 105 ? -11.212 -13.390 -0.833 1.00 85.12 105 CYS A O 1
ATOM 821 N N . GLU A 1 106 ? -12.213 -12.597 -2.679 1.00 88.12 106 GLU A N 1
ATOM 822 C CA . GLU A 1 106 ? -13.328 -13.559 -2.692 1.00 88.12 106 GLU A CA 1
ATOM 823 C C . GLU A 1 106 ? -12.822 -15.003 -2.705 1.00 88.12 106 GLU A C 1
ATOM 825 O O . GLU A 1 106 ? -13.216 -15.805 -1.868 1.00 88.12 106 GLU A O 1
ATOM 830 N N . ARG A 1 107 ? -11.850 -15.312 -3.568 1.00 81.56 107 ARG A N 1
ATOM 831 C CA . ARG A 1 107 ? -11.234 -16.648 -3.644 1.00 81.56 107 ARG A CA 1
ATOM 832 C C . ARG A 1 107 ? -10.502 -17.053 -2.364 1.00 81.56 107 ARG A C 1
ATOM 834 O O . ARG A 1 107 ? -10.475 -18.232 -2.020 1.00 81.56 107 ARG A O 1
ATOM 841 N N . VAL A 1 108 ? -9.886 -16.099 -1.660 1.00 78.62 108 VAL A N 1
ATOM 842 C CA . VAL A 1 108 ? -9.296 -16.364 -0.337 1.00 78.62 108 VAL A CA 1
ATOM 843 C C . VAL A 1 108 ? -10.400 -16.719 0.660 1.00 78.62 108 VAL A C 1
ATOM 845 O O . VAL A 1 108 ? -10.260 -17.711 1.372 1.00 78.62 108 VAL A O 1
ATOM 848 N N . LEU A 1 109 ? -11.512 -15.982 0.670 1.00 84.44 109 LEU A N 1
ATOM 849 C CA . LEU A 1 109 ? -12.651 -16.275 1.546 1.00 84.44 109 LEU A CA 1
ATOM 850 C C . LEU A 1 109 ? -13.310 -17.627 1.223 1.00 84.44 109 LEU A C 1
ATOM 852 O O . LEU A 1 109 ? -13.581 -18.404 2.134 1.00 84.44 109 LEU A O 1
ATOM 856 N N . GLU A 1 110 ? -13.508 -17.948 -0.058 1.00 83.88 110 GLU A N 1
ATOM 857 C CA . GLU A 1 110 ? -14.052 -19.236 -0.525 1.00 83.88 110 GLU A CA 1
ATOM 858 C C . GLU A 1 110 ? -13.199 -20.431 -0.082 1.00 83.88 110 GLU A C 1
ATOM 860 O O . GLU A 1 110 ? -13.724 -21.519 0.147 1.00 83.88 110 GLU A O 1
ATOM 865 N N . SER A 1 111 ? -11.887 -20.234 0.084 1.00 77.50 111 SER A N 1
ATOM 866 C CA . SER A 1 111 ? -10.983 -21.267 0.604 1.00 77.50 111 SER A CA 1
ATOM 867 C C . SER A 1 111 ? -11.103 -21.503 2.117 1.00 77.50 111 SER A C 1
ATOM 869 O O . SER A 1 111 ? -10.404 -22.355 2.654 1.00 77.50 111 SER A O 1
ATOM 871 N N . GLY A 1 112 ? -11.955 -20.749 2.820 1.00 78.75 112 GLY A N 1
ATOM 872 C CA . GLY A 1 112 ? -12.078 -20.780 4.280 1.00 78.75 112 GLY A CA 1
ATOM 873 C C . GLY A 1 112 ? -11.017 -19.950 5.014 1.00 78.75 112 GLY A C 1
ATOM 874 O O . GLY A 1 112 ? -11.020 -19.891 6.243 1.00 78.75 112 GLY A O 1
ATOM 875 N N . ALA A 1 113 ? -10.121 -19.285 4.281 1.00 80.00 113 ALA A N 1
ATOM 876 C CA . ALA A 1 113 ? -9.141 -18.369 4.844 1.00 80.00 113 ALA A CA 1
ATOM 877 C C . ALA A 1 113 ? -9.728 -16.964 5.053 1.00 80.00 113 ALA A C 1
ATOM 879 O O . ALA A 1 113 ? -10.771 -16.600 4.517 1.00 80.00 113 ALA A O 1
ATOM 880 N N . SER A 1 114 ? -9.030 -16.138 5.833 1.00 82.50 114 SER A N 1
ATOM 881 C CA . SER A 1 114 ? -9.432 -14.752 6.092 1.00 82.50 114 SER A CA 1
ATOM 882 C C . SER A 1 114 ? -8.538 -13.758 5.354 1.00 82.50 114 SER A C 1
ATOM 884 O O . SER A 1 114 ? -7.339 -13.982 5.194 1.00 82.50 114 SER A O 1
ATOM 886 N N . VAL A 1 115 ? -9.115 -12.632 4.931 1.00 84.19 115 VAL A N 1
ATOM 887 C CA . VAL A 1 115 ? -8.381 -11.480 4.388 1.00 84.19 115 VAL A CA 1
ATOM 888 C C . VAL A 1 115 ? -8.282 -10.421 5.476 1.00 84.19 115 VAL A C 1
ATOM 890 O O . VAL A 1 115 ? -9.295 -9.944 5.984 1.00 84.19 115 VAL A O 1
ATOM 893 N N . ARG A 1 116 ? -7.062 -10.028 5.845 1.00 87.69 116 ARG A N 1
ATOM 894 C CA . ARG A 1 116 ? -6.846 -8.935 6.791 1.00 87.69 116 ARG A CA 1
ATOM 895 C C . ARG A 1 116 ? -7.168 -7.596 6.172 1.00 87.69 116 ARG A C 1
ATOM 897 O O . ARG A 1 116 ? -7.873 -6.814 6.798 1.00 87.69 116 ARG A O 1
ATOM 904 N N . PHE A 1 117 ? -6.560 -7.321 5.025 1.00 92.62 117 PHE A N 1
ATOM 905 C CA . PHE A 1 117 ? -6.763 -6.113 4.249 1.00 92.62 117 PHE A CA 1
ATOM 906 C C . PHE A 1 117 ? -6.374 -6.358 2.792 1.00 92.62 117 PHE A C 1
ATOM 908 O O . PHE A 1 117 ? -5.599 -7.269 2.478 1.00 92.62 117 PHE A O 1
ATOM 915 N N . MET A 1 118 ? -6.895 -5.507 1.919 1.00 95.06 118 MET A N 1
ATOM 916 C CA . MET A 1 118 ? -6.500 -5.425 0.518 1.00 95.06 118 MET A CA 1
ATOM 917 C C . MET A 1 118 ? -5.812 -4.095 0.234 1.00 95.06 118 MET A C 1
ATOM 919 O O . MET A 1 118 ? -6.202 -3.056 0.768 1.00 95.06 118 MET A O 1
ATOM 923 N N . VAL A 1 119 ? -4.788 -4.125 -0.610 1.00 95.62 119 VAL A N 1
ATOM 924 C CA . VAL A 1 119 ? -4.115 -2.914 -1.084 1.00 95.62 119 VAL A CA 1
ATOM 925 C C . VAL A 1 119 ? -4.960 -2.288 -2.192 1.00 95.62 119 VAL A C 1
ATOM 927 O O . VAL A 1 119 ? -5.348 -2.969 -3.141 1.00 95.62 119 VAL A O 1
ATOM 930 N N . LEU A 1 120 ? -5.267 -0.994 -2.073 1.00 97.56 120 LEU A N 1
ATOM 931 C CA . LEU A 1 120 ? -5.971 -0.258 -3.127 1.00 97.56 120 LEU A CA 1
ATOM 932 C C . LEU A 1 120 ? -5.111 -0.165 -4.402 1.00 97.56 120 LEU A C 1
ATOM 934 O O . LEU A 1 120 ? -3.890 -0.282 -4.310 1.00 97.56 120 LEU A O 1
ATOM 938 N N . PRO A 1 121 ? -5.703 0.046 -5.591 1.00 96.00 121 PRO A N 1
ATOM 939 C CA . PRO A 1 121 ? -4.963 0.243 -6.839 1.00 96.00 121 PRO A CA 1
ATOM 940 C C . PRO A 1 121 ? -3.854 1.299 -6.735 1.00 96.00 121 PRO A C 1
ATOM 942 O O . PRO A 1 121 ? -4.083 2.397 -6.225 1.00 96.00 121 PRO A O 1
ATOM 945 N N . ASP A 1 122 ? -2.665 0.989 -7.254 1.00 95.81 122 ASP A N 1
ATOM 946 C CA . ASP A 1 122 ? -1.527 1.907 -7.273 1.00 95.81 122 ASP A CA 1
ATOM 947 C C . ASP A 1 122 ? -0.720 1.857 -8.568 1.00 95.81 122 ASP A C 1
ATOM 949 O O . ASP A 1 122 ? -0.827 0.938 -9.382 1.00 95.81 122 ASP A O 1
ATOM 953 N N . VAL A 1 123 ? 0.118 2.879 -8.742 1.00 93.94 123 VAL A N 1
ATOM 954 C CA . VAL A 1 123 ? 1.101 2.955 -9.817 1.00 93.94 123 VAL A CA 1
ATOM 955 C C . VAL A 1 123 ? 2.489 3.053 -9.200 1.00 93.94 123 VAL A C 1
ATOM 957 O O . VAL A 1 123 ? 2.858 4.054 -8.579 1.00 93.94 123 VAL A O 1
ATOM 960 N N . VAL A 1 124 ? 3.273 1.999 -9.415 1.00 91.25 124 VAL A N 1
ATOM 961 C CA . VAL A 1 124 ? 4.624 1.844 -8.872 1.00 91.25 124 VAL A CA 1
ATOM 962 C C . VAL A 1 124 ? 5.484 3.075 -9.153 1.00 91.25 124 VAL A C 1
ATOM 964 O O . VAL A 1 124 ? 5.644 3.485 -10.303 1.00 91.25 124 VAL A O 1
ATOM 967 N N . GLY A 1 125 ? 6.081 3.631 -8.097 1.00 90.06 125 GLY A N 1
ATOM 968 C CA . GLY A 1 125 ? 7.060 4.713 -8.202 1.00 90.06 125 GLY A CA 1
ATOM 969 C C . GLY A 1 125 ? 6.473 6.082 -8.552 1.00 90.06 125 GLY A C 1
ATOM 970 O O . GLY A 1 125 ? 7.230 7.003 -8.846 1.00 90.06 125 GLY A O 1
ATOM 971 N N . SER A 1 126 ? 5.145 6.244 -8.552 1.00 94.81 126 SER A N 1
ATOM 972 C CA . SER A 1 126 ? 4.517 7.540 -8.812 1.00 94.81 126 SER A CA 1
ATOM 973 C C . SER A 1 126 ? 3.257 7.748 -7.980 1.00 94.81 126 SER A C 1
ATOM 975 O O . SER A 1 126 ? 2.173 7.261 -8.315 1.00 94.81 126 SER A O 1
ATOM 977 N N . TRP A 1 127 ? 3.373 8.560 -6.928 1.00 96.81 127 TRP A N 1
ATOM 978 C CA . TRP A 1 127 ? 2.224 9.010 -6.147 1.00 96.81 127 TRP A CA 1
ATOM 979 C C . TRP A 1 127 ? 1.234 9.801 -6.993 1.00 96.81 127 TRP A C 1
ATOM 981 O O . TRP A 1 127 ? 0.037 9.597 -6.861 1.00 96.81 127 TRP A O 1
ATOM 991 N N . HIS A 1 128 ? 1.700 10.665 -7.898 1.00 97.06 128 HIS A N 1
ATOM 992 C CA . HIS A 1 128 ? 0.796 11.446 -8.744 1.00 97.06 128 HIS A CA 1
ATOM 993 C C . HIS A 1 128 ? -0.129 10.544 -9.577 1.00 97.06 128 HIS A C 1
ATOM 995 O O . HIS A 1 128 ? -1.346 10.720 -9.550 1.00 97.06 128 HIS A O 1
ATOM 1001 N N . LYS A 1 129 ? 0.432 9.533 -10.256 1.00 95.94 129 LYS A N 1
ATOM 1002 C CA . LYS A 1 129 ? -0.363 8.561 -11.018 1.00 95.94 129 LYS A CA 1
ATOM 1003 C C . LYS A 1 129 ? -1.231 7.689 -10.105 1.00 95.94 129 LYS A C 1
ATOM 1005 O O . LYS A 1 129 ? -2.382 7.432 -10.438 1.00 95.94 129 LYS A O 1
ATOM 1010 N N . THR A 1 130 ? -0.713 7.293 -8.940 1.00 96.56 130 THR A N 1
ATOM 1011 C CA . THR A 1 130 ? -1.480 6.556 -7.919 1.00 96.56 130 THR A CA 1
ATOM 1012 C C . THR A 1 130 ? -2.690 7.359 -7.442 1.00 96.56 130 THR A C 1
ATOM 1014 O O . THR A 1 130 ? -3.802 6.850 -7.443 1.00 96.56 130 THR A O 1
ATOM 1017 N N . LYS A 1 131 ? -2.519 8.642 -7.117 1.00 97.19 131 LYS A N 1
ATOM 1018 C CA . LYS A 1 131 ? -3.600 9.544 -6.712 1.00 97.19 131 LYS A CA 1
ATOM 1019 C C . LYS A 1 131 ? -4.661 9.663 -7.803 1.00 97.19 131 LYS A C 1
ATOM 1021 O O . LYS A 1 131 ? -5.838 9.535 -7.497 1.00 97.19 131 LYS A O 1
ATOM 1026 N N . LEU A 1 132 ? -4.260 9.869 -9.060 1.00 96.31 132 LEU A N 1
ATOM 1027 C CA . LEU A 1 132 ? -5.200 9.921 -10.187 1.00 96.31 132 LEU A CA 1
ATOM 1028 C C . LEU A 1 132 ? -5.987 8.609 -10.332 1.00 96.31 132 LEU A C 1
ATOM 1030 O O . LEU A 1 132 ? -7.202 8.641 -10.495 1.00 96.31 132 LEU A O 1
ATOM 1034 N N . SER A 1 133 ? -5.304 7.469 -10.194 1.00 95.62 133 SER A N 1
ATOM 1035 C CA . SER A 1 133 ? -5.916 6.135 -10.183 1.00 95.62 133 SER A CA 1
ATOM 1036 C C . SER A 1 133 ? -6.932 5.976 -9.047 1.00 95.62 133 SER A C 1
ATOM 1038 O O . SER A 1 133 ? -8.026 5.468 -9.244 1.00 95.62 133 SER A O 1
ATOM 1040 N N . LEU A 1 134 ? -6.599 6.437 -7.844 1.00 97.44 134 LEU A N 1
ATOM 1041 C CA . LEU A 1 134 ? -7.498 6.382 -6.691 1.00 97.44 134 LEU A CA 1
ATOM 1042 C C . LEU A 1 134 ? -8.666 7.3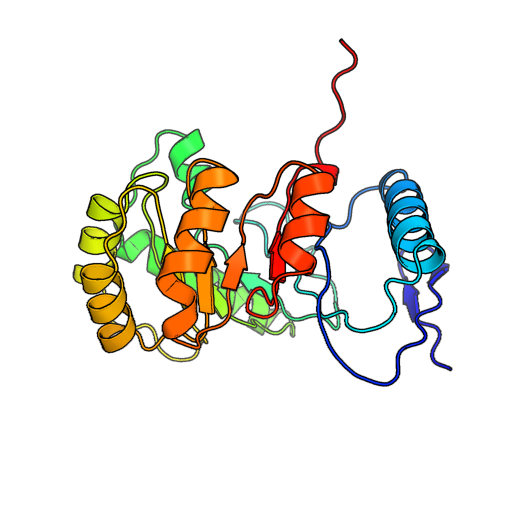70 -6.809 1.00 97.44 134 LEU A C 1
ATOM 1044 O O . LEU A 1 134 ? -9.739 7.152 -6.252 1.00 97.44 134 LEU A O 1
ATOM 1048 N N . GLN A 1 135 ? -8.496 8.478 -7.525 1.00 97.12 135 GLN A N 1
ATOM 1049 C CA . GLN A 1 135 ? -9.572 9.436 -7.748 1.00 97.12 135 GLN A CA 1
ATOM 1050 C C . GLN A 1 135 ? -10.663 8.887 -8.674 1.00 97.12 135 GLN A C 1
ATOM 1052 O O . GLN A 1 135 ? -11.815 9.261 -8.468 1.00 97.12 135 GLN A O 1
ATOM 1057 N N . SER A 1 136 ? -10.334 7.987 -9.611 1.00 96.38 136 SER A N 1
ATOM 1058 C CA . SER A 1 136 ? -11.297 7.426 -10.574 1.00 96.38 136 SER A CA 1
ATOM 1059 C C . SER A 1 136 ? -12.157 6.280 -10.039 1.00 96.38 136 SER A C 1
ATOM 1061 O O . SER A 1 136 ? -13.140 5.928 -10.682 1.00 96.38 136 SER A O 1
ATOM 1063 N N . ILE A 1 137 ? -11.816 5.713 -8.878 1.00 96.69 137 ILE A N 1
ATOM 1064 C CA . ILE A 1 137 ? -12.537 4.578 -8.285 1.00 96.69 137 ILE A CA 1
ATOM 1065 C C . ILE A 1 137 ? -13.330 4.991 -7.044 1.00 96.69 137 ILE A C 1
ATOM 1067 O O . ILE A 1 137 ? -12.935 5.907 -6.314 1.00 9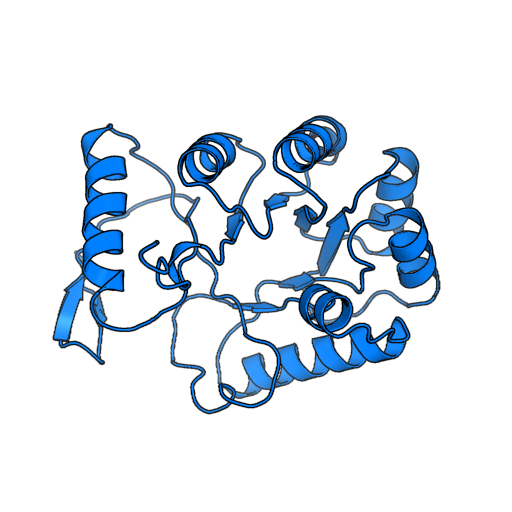6.69 137 ILE A O 1
ATOM 1071 N N . ASP A 1 138 ? -14.408 4.268 -6.765 1.00 97.00 138 ASP A N 1
ATOM 1072 C CA . ASP A 1 138 ? -15.151 4.379 -5.511 1.00 97.00 138 ASP A CA 1
ATOM 1073 C C . ASP A 1 138 ? -14.490 3.567 -4.391 1.00 97.00 138 ASP A C 1
ATOM 1075 O O . ASP A 1 138 ? -13.655 2.690 -4.636 1.00 97.00 138 ASP A O 1
ATOM 1079 N N . LYS A 1 139 ? -14.843 3.875 -3.137 1.00 97.12 139 LYS A N 1
ATOM 1080 C CA . LYS A 1 139 ? -14.368 3.115 -1.976 1.00 97.12 139 LYS A CA 1
ATOM 1081 C C . LYS A 1 139 ? -14.939 1.689 -2.048 1.00 97.12 139 LYS A C 1
ATOM 1083 O O . LYS A 1 139 ? -16.157 1.543 -1.986 1.00 97.12 139 LYS A O 1
ATOM 1088 N N . PRO A 1 140 ? -14.099 0.641 -2.135 1.00 95.75 140 PRO A N 1
ATOM 1089 C CA . PRO A 1 140 ? -14.592 -0.728 -2.060 1.00 95.75 140 PRO A CA 1
ATOM 1090 C C . PRO A 1 140 ? -15.119 -1.042 -0.653 1.00 95.75 140 PRO A C 1
ATOM 1092 O O . PRO A 1 140 ? -14.536 -0.630 0.352 1.00 95.75 140 PRO A O 1
ATOM 1095 N N . GLU A 1 141 ? -16.216 -1.794 -0.589 1.00 95.62 141 GLU A N 1
ATOM 1096 C CA . GLU A 1 141 ? -16.857 -2.221 0.657 1.00 95.62 141 GLU A CA 1
ATOM 1097 C C . GLU A 1 141 ? -16.461 -3.656 1.043 1.00 95.62 141 GLU A C 1
ATOM 1099 O O . GLU A 1 141 ? -15.887 -4.403 0.253 1.00 95.62 141 GLU A O 1
ATOM 1104 N N . GLY A 1 142 ? -16.754 -4.052 2.285 1.00 94.69 142 GLY A N 1
ATOM 1105 C CA . GLY A 1 142 ? -16.592 -5.437 2.752 1.00 94.69 142 GLY A CA 1
ATOM 1106 C C . GLY A 1 142 ? -15.173 -5.849 3.162 1.00 94.69 142 GLY A C 1
ATOM 1107 O O . GLY A 1 142 ? -15.004 -6.909 3.763 1.00 94.69 142 GLY A O 1
ATOM 1108 N N . PHE A 1 143 ? -14.161 -5.011 2.923 1.00 94.75 143 PHE A N 1
ATOM 1109 C CA . PHE A 1 143 ? -12.770 -5.294 3.284 1.00 94.75 143 PHE A CA 1
ATOM 1110 C C . PHE A 1 143 ? -12.108 -4.113 3.987 1.00 94.75 143 PHE A C 1
ATOM 1112 O O . PHE A 1 143 ? -12.386 -2.951 3.698 1.00 94.75 143 PHE A O 1
ATOM 1119 N N . LYS A 1 144 ? -11.161 -4.409 4.882 1.00 96.50 144 LYS A N 1
ATOM 1120 C CA . LYS A 1 144 ? -10.221 -3.387 5.351 1.00 96.50 144 LYS A CA 1
ATOM 1121 C C . LYS A 1 144 ? -9.292 -2.999 4.209 1.00 96.50 144 LYS A C 1
ATOM 1123 O O . LYS A 1 144 ? -8.814 -3.861 3.469 1.00 96.50 144 LYS A O 1
ATOM 1128 N N . LEU A 1 145 ? -9.010 -1.709 4.102 1.00 98.06 145 LEU A N 1
ATOM 1129 C CA . LEU A 1 145 ? -8.255 -1.149 2.987 1.00 98.06 145 LEU A CA 1
ATOM 1130 C C . LEU A 1 145 ? -6.870 -0.715 3.442 1.00 98.06 145 LEU A C 1
ATOM 1132 O O . LEU A 1 145 ? -6.711 -0.172 4.537 1.00 98.06 145 LEU A O 1
ATOM 1136 N N . ALA A 1 146 ? -5.883 -0.922 2.579 1.00 97.94 146 ALA A N 1
ATOM 1137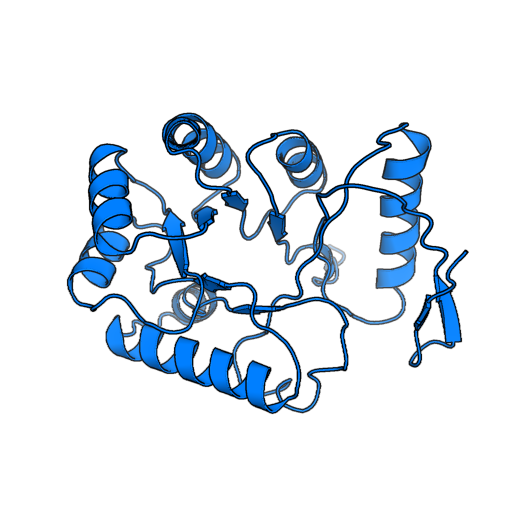 C CA . ALA A 1 146 ? -4.571 -0.323 2.706 1.00 97.94 146 ALA A CA 1
ATOM 1138 C C . ALA A 1 146 ? -4.357 0.699 1.589 1.00 97.94 146 ALA A C 1
ATOM 1140 O O . ALA A 1 146 ? -4.421 0.359 0.405 1.00 97.94 146 ALA A O 1
ATOM 1141 N N . LEU A 1 147 ? -4.103 1.951 1.972 1.00 98.50 147 LEU A N 1
ATOM 1142 C CA . LEU A 1 147 ? -3.812 3.036 1.041 1.00 98.50 147 LEU A CA 1
ATOM 1143 C C . LEU A 1 147 ? -2.334 2.960 0.614 1.00 98.50 147 LEU A C 1
ATOM 1145 O O . LEU A 1 147 ? -1.456 3.113 1.468 1.00 98.50 147 LEU A O 1
ATOM 1149 N N . PRO A 1 148 ? -2.033 2.721 -0.672 1.00 97.75 148 PRO A N 1
ATOM 1150 C CA . PRO A 1 148 ? -0.667 2.597 -1.168 1.00 97.75 148 PRO A CA 1
ATOM 1151 C C . PRO A 1 148 ? 0.027 3.958 -1.248 1.00 97.75 148 PRO A C 1
ATOM 1153 O O . PRO A 1 148 ? -0.382 4.823 -2.012 1.00 97.75 148 PRO A O 1
ATOM 1156 N N . ILE A 1 149 ? 1.118 4.136 -0.509 1.00 98.06 149 ILE A N 1
ATOM 1157 C CA . ILE A 1 149 ? 1.975 5.324 -0.542 1.00 98.06 149 ILE A CA 1
ATOM 1158 C C . ILE A 1 149 ? 3.180 5.055 -1.452 1.00 98.06 149 ILE A C 1
ATOM 1160 O O . ILE A 1 149 ? 3.928 4.097 -1.248 1.00 98.06 149 ILE A O 1
ATOM 1164 N N . GLN A 1 150 ? 3.373 5.916 -2.452 1.00 97.12 150 GLN A N 1
ATOM 1165 C CA . GLN A 1 150 ? 4.407 5.801 -3.489 1.00 97.12 150 GLN A CA 1
ATOM 1166 C C . GLN A 1 150 ? 5.311 7.042 -3.518 1.00 97.12 150 GLN A C 1
ATOM 1168 O O . GLN A 1 150 ? 5.038 8.046 -2.856 1.00 97.12 150 GLN A O 1
ATOM 1173 N N . ASP A 1 151 ? 6.400 6.975 -4.284 1.00 97.25 151 ASP A N 1
ATOM 1174 C CA . ASP A 1 151 ? 7.342 8.083 -4.443 1.00 97.25 151 ASP A CA 1
ATOM 1175 C C . ASP A 1 151 ? 6.659 9.382 -4.893 1.00 97.25 151 ASP A C 1
ATOM 1177 O O . ASP A 1 151 ? 5.790 9.389 -5.769 1.00 97.25 151 ASP A O 1
ATOM 1181 N N . GLY A 1 152 ? 7.085 10.501 -4.305 1.00 96.88 152 GLY A N 1
ATOM 1182 C CA . GLY A 1 152 ? 6.550 11.828 -4.616 1.00 96.88 152 GLY A CA 1
ATOM 1183 C C . GLY A 1 152 ? 5.235 12.169 -3.911 1.00 96.88 152 GLY A C 1
ATOM 1184 O O . GLY A 1 152 ? 4.522 13.060 -4.378 1.00 96.88 152 GLY A O 1
ATOM 1185 N N . PHE A 1 153 ? 4.886 11.470 -2.823 1.00 98.06 153 PHE A N 1
ATOM 1186 C CA . PHE A 1 153 ? 3.711 11.830 -2.031 1.00 98.06 153 PHE A CA 1
ATOM 1187 C C . PHE A 1 153 ? 3.837 13.216 -1.394 1.00 98.06 153 PHE A C 1
ATOM 1189 O O . PHE A 1 153 ? 4.929 13.696 -1.090 1.00 98.06 153 PHE A O 1
ATOM 1196 N N . LYS A 1 154 ? 2.682 13.843 -1.177 1.00 98.25 154 LYS A N 1
ATOM 1197 C CA . LYS A 1 154 ? 2.525 15.026 -0.330 1.00 98.25 154 LYS A CA 1
ATOM 1198 C C . LYS A 1 154 ? 1.575 14.676 0.799 1.00 98.25 154 LYS A C 1
ATOM 1200 O O . LYS A 1 154 ? 0.588 13.979 0.567 1.00 98.25 154 LYS A O 1
ATOM 1205 N N . VAL A 1 155 ? 1.860 15.149 2.006 1.00 98.31 155 VAL A N 1
ATOM 1206 C CA . VAL A 1 155 ? 1.068 14.825 3.202 1.00 98.31 155 VAL A CA 1
ATOM 1207 C C . VAL A 1 155 ? -0.399 15.225 3.016 1.00 98.31 155 VAL A C 1
ATOM 1209 O O . VAL A 1 155 ? -1.299 14.475 3.382 1.00 98.31 155 VAL A O 1
ATOM 1212 N N . GLU A 1 156 ? -0.650 16.368 2.385 1.00 98.31 156 GLU A N 1
ATOM 1213 C CA . GLU A 1 156 ? -1.988 16.900 2.119 1.00 98.31 156 GLU A CA 1
ATOM 1214 C C . GLU A 1 156 ? -2.760 16.010 1.142 1.00 98.31 156 GLU A C 1
ATOM 1216 O O . GLU A 1 156 ? -3.939 15.733 1.346 1.00 98.31 156 GLU A O 1
ATOM 1221 N N . ASP A 1 157 ? -2.083 15.499 0.112 1.00 98.25 157 ASP A N 1
ATOM 1222 C CA . ASP A 1 157 ? -2.695 14.572 -0.838 1.00 98.25 157 ASP A CA 1
ATOM 1223 C C . ASP A 1 157 ? -3.063 13.249 -0.164 1.00 98.25 157 ASP A C 1
ATOM 1225 O O . ASP A 1 157 ? -4.112 12.679 -0.461 1.00 98.25 157 ASP A O 1
ATOM 1229 N N . VAL A 1 158 ? -2.211 12.760 0.742 1.00 98.38 158 VAL A N 1
ATOM 1230 C CA . VAL A 1 158 ? -2.485 11.537 1.504 1.00 98.38 158 VAL A CA 1
ATOM 1231 C C . VAL A 1 158 ? -3.688 11.742 2.420 1.00 98.38 158 VAL A C 1
ATOM 1233 O O . VAL A 1 158 ? -4.561 10.882 2.432 1.00 98.38 158 VAL A O 1
ATOM 1236 N N . LYS A 1 159 ? -3.796 12.885 3.114 1.00 98.50 159 LYS A N 1
ATOM 1237 C CA . LYS A 1 159 ? -4.966 13.218 3.950 1.00 98.50 159 LYS A CA 1
ATOM 1238 C C . LYS A 1 159 ? -6.274 13.149 3.166 1.00 98.50 159 LYS A C 1
ATOM 1240 O O . LYS A 1 159 ? -7.203 12.485 3.607 1.00 98.50 159 LYS A O 1
ATOM 1245 N N . LEU A 1 160 ? -6.312 13.743 1.972 1.00 98.12 160 LEU A N 1
ATOM 1246 C CA . LEU A 1 160 ? -7.495 13.696 1.104 1.00 98.12 160 LEU A CA 1
ATOM 1247 C C . LEU A 1 160 ? -7.881 12.260 0.723 1.00 98.12 160 LEU A C 1
ATOM 1249 O O . LEU A 1 160 ? -9.060 11.922 0.649 1.00 98.12 160 LEU A O 1
ATOM 1253 N N . MET A 1 161 ? -6.894 11.397 0.466 1.00 98.44 161 MET A N 1
ATOM 1254 C CA . MET A 1 161 ? -7.165 9.989 0.163 1.00 98.44 161 MET A CA 1
ATOM 1255 C C . MET A 1 161 ? -7.580 9.200 1.411 1.00 98.44 161 MET A C 1
ATOM 1257 O O . MET A 1 161 ? -8.427 8.316 1.308 1.00 98.44 161 MET A O 1
ATOM 1261 N N . VAL A 1 162 ? -7.037 9.530 2.585 1.00 98.50 162 VAL A N 1
ATOM 1262 C CA . VAL A 1 162 ? -7.469 8.961 3.868 1.00 98.50 162 VAL A CA 1
ATOM 1263 C C . VAL A 1 162 ? -8.925 9.320 4.150 1.00 98.50 162 VAL A C 1
ATOM 1265 O O . VAL A 1 162 ? -9.690 8.432 4.491 1.00 98.50 162 VAL A O 1
ATOM 1268 N N . GLU A 1 163 ? -9.340 10.567 3.933 1.00 98.19 163 GLU A N 1
ATOM 1269 C CA . GLU A 1 163 ? -10.742 10.981 4.086 1.00 98.19 163 GLU A CA 1
ATOM 1270 C C . GLU A 1 163 ? -11.672 10.242 3.114 1.00 98.19 163 GLU A C 1
ATOM 1272 O O . GLU A 1 163 ? -12.744 9.786 3.508 1.00 98.19 163 GLU A O 1
ATOM 1277 N N . LYS A 1 164 ? -11.255 10.076 1.850 1.00 97.94 164 LYS A N 1
ATOM 1278 C CA . LYS A 1 164 ? -12.058 9.384 0.829 1.00 97.94 164 LYS A CA 1
ATOM 1279 C C . LYS A 1 164 ? -12.232 7.892 1.124 1.00 97.94 164 LYS A C 1
ATOM 1281 O O . LYS A 1 164 ? -13.325 7.354 0.958 1.00 97.94 164 LYS A O 1
ATOM 1286 N N . PHE A 1 165 ? -11.150 7.204 1.482 1.00 98.38 165 PHE A N 1
ATOM 1287 C CA . PHE A 1 165 ? -11.143 5.742 1.574 1.00 98.38 165 PHE A CA 1
ATOM 1288 C C . PHE A 1 165 ? -11.258 5.211 2.998 1.00 98.38 165 PHE A C 1
ATOM 1290 O O . PHE A 1 165 ? -11.645 4.056 3.156 1.00 98.38 165 PHE A O 1
ATOM 1297 N N . ASP A 1 166 ? -10.954 6.022 4.012 1.00 98.25 166 ASP A N 1
ATOM 1298 C CA . ASP A 1 166 ? -10.881 5.622 5.422 1.00 98.25 166 ASP A CA 1
ATOM 1299 C C . ASP A 1 166 ? -10.115 4.286 5.585 1.00 98.25 166 ASP A C 1
ATOM 1301 O O . ASP A 1 166 ? -10.683 3.240 5.919 1.00 98.25 166 ASP A O 1
ATOM 1305 N N . PRO A 1 167 ? -8.822 4.267 5.199 1.00 98.38 167 PRO A N 1
ATOM 1306 C CA . PRO A 1 167 ? -8.035 3.047 5.168 1.00 98.38 167 PRO A CA 1
ATOM 1307 C C . PRO A 1 167 ? -7.664 2.591 6.581 1.00 98.38 167 PRO A C 1
ATOM 1309 O O . PRO A 1 167 ? -7.298 3.384 7.443 1.00 98.38 167 PRO A O 1
ATOM 1312 N N . SER A 1 168 ? -7.657 1.275 6.794 1.00 97.75 168 SER A N 1
ATOM 1313 C CA . SER A 1 168 ? -7.164 0.677 8.041 1.00 97.75 168 SER A CA 1
ATOM 1314 C C . SER A 1 168 ? -5.637 0.620 8.111 1.00 97.75 168 SER A C 1
ATOM 1316 O O . SER A 1 168 ? -5.100 0.411 9.193 1.00 97.75 168 SE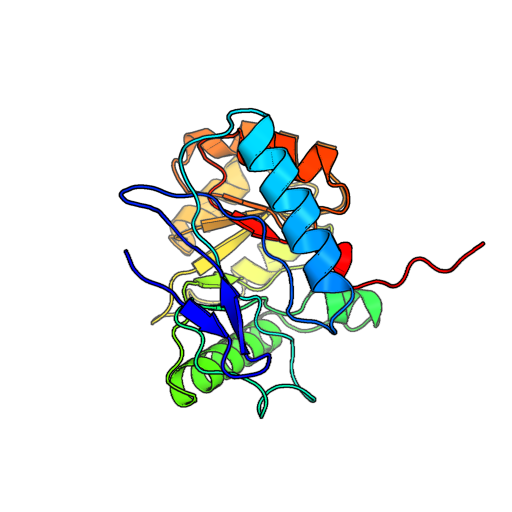R A O 1
ATOM 1318 N N . TYR A 1 169 ? -4.952 0.751 6.971 1.00 97.44 169 TYR A N 1
ATOM 1319 C CA . TYR A 1 169 ? -3.497 0.669 6.858 1.00 97.44 169 TYR A CA 1
ATOM 1320 C C . TYR A 1 169 ? -2.950 1.663 5.833 1.00 97.44 169 TYR A C 1
ATOM 1322 O O . TYR A 1 169 ? -3.595 1.967 4.828 1.00 97.44 169 TYR A O 1
ATOM 1330 N N . LEU A 1 170 ? -1.705 2.089 6.025 1.00 98.12 170 LEU A N 1
ATOM 1331 C CA . LEU A 1 170 ? -0.903 2.734 4.988 1.00 98.12 170 LEU A CA 1
ATOM 1332 C C . LEU A 1 170 ? 0.111 1.720 4.444 1.00 98.12 170 LEU A C 1
ATOM 1334 O O . LEU A 1 170 ? 1.010 1.278 5.160 1.00 98.12 170 LEU A O 1
ATOM 1338 N N . PHE A 1 171 ? -0.037 1.331 3.177 1.00 97.25 171 PHE A N 1
ATOM 1339 C CA . PHE A 1 171 ? 0.890 0.422 2.503 1.00 97.25 171 PHE A CA 1
ATOM 1340 C C . PHE A 1 171 ? 2.053 1.221 1.908 1.00 97.25 171 PHE A C 1
ATOM 1342 O O . PHE A 1 171 ? 1.909 1.883 0.885 1.00 97.25 171 PHE A O 1
ATOM 1349 N N . ILE A 1 172 ? 3.223 1.186 2.542 1.00 97.00 172 ILE A N 1
ATOM 1350 C CA . ILE A 1 172 ? 4.393 1.953 2.109 1.00 97.00 172 ILE A CA 1
ATOM 1351 C C . ILE A 1 172 ? 5.149 1.184 1.019 1.00 97.00 172 ILE A C 1
ATOM 1353 O O . ILE A 1 172 ? 5.997 0.323 1.293 1.00 97.00 172 ILE A O 1
ATOM 1357 N N . GLY A 1 173 ? 4.845 1.528 -0.233 1.00 92.88 173 GLY A N 1
ATOM 1358 C CA . GLY A 1 173 ? 5.488 1.036 -1.448 1.00 92.88 173 GLY A CA 1
ATOM 1359 C C . GLY A 1 173 ? 6.779 1.790 -1.793 1.00 92.88 173 GLY A C 1
ATOM 1360 O O . GLY A 1 173 ? 7.576 2.116 -0.910 1.00 92.88 173 GLY A O 1
ATOM 1361 N N . GLY A 1 174 ? 7.015 2.020 -3.083 1.00 85.94 174 GLY A N 1
ATOM 1362 C CA . GLY A 1 174 ? 8.073 2.899 -3.584 1.00 85.94 174 GLY A CA 1
ATOM 1363 C C . GLY A 1 174 ? 9.508 2.358 -3.652 1.00 85.94 174 GLY A C 1
ATOM 1364 O O . GLY A 1 174 ? 9.789 1.181 -3.396 1.00 85.94 174 GLY A O 1
ATOM 1365 N N . SER A 1 175 ? 10.412 3.253 -4.060 1.00 77.88 175 SER A N 1
ATOM 1366 C CA . SER A 1 175 ? 11.704 2.937 -4.688 1.00 77.88 175 SER A CA 1
ATOM 1367 C C . SER A 1 175 ? 12.836 2.497 -3.747 1.00 77.88 175 SER A C 1
ATOM 1369 O O . SER A 1 175 ? 13.838 1.951 -4.215 1.00 77.88 175 SER A O 1
ATOM 1371 N N . GLY A 1 176 ? 12.706 2.651 -2.423 1.00 87.44 176 GLY A N 1
ATOM 1372 C CA . GLY A 1 176 ? 13.795 2.273 -1.523 1.00 87.44 176 GLY A CA 1
ATOM 1373 C C . GLY A 1 176 ? 13.545 2.477 -0.036 1.00 87.44 176 GLY A C 1
ATOM 1374 O O . GLY A 1 176 ? 12.501 2.946 0.405 1.00 87.44 176 GLY A O 1
ATOM 1375 N N . TYR A 1 177 ? 14.544 2.099 0.759 1.00 91.75 177 TYR A N 1
ATOM 1376 C CA . TYR A 1 177 ? 14.464 2.153 2.217 1.00 91.75 177 TYR A CA 1
ATOM 1377 C C . TYR A 1 177 ? 14.399 3.578 2.780 1.00 91.75 177 TYR A C 1
ATOM 1379 O O . TYR A 1 177 ? 13.607 3.850 3.678 1.00 91.75 177 TYR A O 1
ATOM 1387 N N . SER A 1 178 ? 15.193 4.496 2.222 1.00 94.44 178 SER A N 1
ATOM 1388 C CA . SER A 1 178 ? 15.179 5.914 2.601 1.00 94.44 178 SER A CA 1
ATOM 1389 C C . SER A 1 178 ? 13.802 6.538 2.381 1.00 94.44 178 SER A C 1
ATOM 1391 O O . SER A 1 178 ? 13.290 7.208 3.274 1.00 94.44 178 SER A O 1
ATOM 1393 N N . PHE A 1 179 ? 13.172 6.247 1.237 1.00 95.44 179 PHE A N 1
ATOM 1394 C CA . PHE A 1 179 ? 11.794 6.643 0.955 1.00 95.44 179 PHE A CA 1
ATOM 1395 C C . PHE A 1 179 ? 10.826 6.099 2.011 1.00 95.44 179 PHE A C 1
ATOM 1397 O O . PHE A 1 179 ? 10.042 6.859 2.566 1.00 95.44 179 PHE A O 1
ATOM 1404 N N . LYS A 1 180 ? 10.910 4.803 2.334 1.00 95.69 180 LYS A N 1
ATOM 1405 C CA . LYS A 1 180 ? 10.020 4.167 3.316 1.00 95.69 180 LYS A CA 1
ATOM 1406 C C . LYS A 1 180 ? 10.105 4.838 4.685 1.00 95.69 180 LYS A C 1
ATOM 1408 O O . LYS A 1 180 ? 9.073 5.180 5.252 1.00 95.69 180 LYS A O 1
ATOM 1413 N N . LYS A 1 181 ? 11.320 5.099 5.177 1.00 96.12 181 LYS A N 1
ATOM 1414 C CA . LYS A 1 181 ? 11.540 5.858 6.420 1.00 96.12 181 LYS A CA 1
ATOM 1415 C C . LYS A 1 181 ? 10.963 7.266 6.349 1.00 96.12 181 LYS A C 1
ATOM 1417 O O . LYS A 1 181 ? 10.278 7.690 7.272 1.00 96.12 181 LYS A O 1
ATOM 1422 N N . HIS A 1 182 ? 11.224 7.972 5.251 1.00 96.81 182 HIS A N 1
ATOM 1423 C CA . HIS A 1 182 ? 10.697 9.314 5.038 1.00 96.81 182 HIS A CA 1
ATOM 1424 C C . HIS A 1 182 ? 9.160 9.330 5.052 1.00 96.81 182 HIS A C 1
ATOM 1426 O O . HIS A 1 182 ? 8.572 10.183 5.714 1.00 96.81 182 HIS A O 1
ATOM 1432 N N . ALA A 1 183 ? 8.515 8.372 4.383 1.00 97.81 183 ALA A N 1
ATOM 1433 C CA . ALA A 1 183 ? 7.064 8.239 4.362 1.00 97.81 183 ALA A CA 1
ATOM 1434 C C . ALA A 1 183 ? 6.490 7.975 5.760 1.00 97.81 183 ALA A C 1
ATOM 1436 O O . ALA A 1 183 ? 5.573 8.676 6.174 1.00 97.81 183 ALA A O 1
ATOM 1437 N N . ILE A 1 184 ? 7.062 7.025 6.504 1.00 97.06 184 ILE A N 1
ATOM 1438 C CA . ILE A 1 184 ? 6.634 6.705 7.874 1.00 97.06 184 ILE A CA 1
ATOM 1439 C C . ILE A 1 184 ? 6.741 7.940 8.776 1.00 97.06 184 ILE A C 1
ATOM 1441 O O . ILE A 1 184 ? 5.761 8.325 9.410 1.00 97.06 184 ILE A O 1
ATOM 1445 N N . GLU A 1 185 ? 7.896 8.611 8.782 1.00 97.81 185 GLU A N 1
ATOM 1446 C CA . GLU A 1 185 ? 8.132 9.773 9.646 1.00 97.81 185 GLU A CA 1
ATOM 1447 C C . GLU A 1 185 ? 7.145 10.913 9.372 1.00 97.81 185 GLU A C 1
ATOM 1449 O O . GLU A 1 185 ? 6.633 11.534 10.300 1.00 97.81 185 GLU A O 1
ATOM 1454 N N . ASN A 1 186 ? 6.837 11.159 8.097 1.00 98.25 186 ASN A N 1
ATOM 1455 C CA . ASN A 1 186 ? 5.942 12.242 7.699 1.00 98.25 186 ASN A CA 1
ATOM 1456 C C . ASN A 1 186 ? 4.462 11.877 7.792 1.00 98.25 186 ASN A C 1
ATOM 1458 O O . ASN A 1 186 ? 3.643 12.776 7.671 1.00 98.25 186 ASN A O 1
ATOM 1462 N N . LEU A 1 187 ? 4.093 10.606 7.975 1.00 98.31 187 LEU A N 1
ATOM 1463 C CA . LEU A 1 187 ? 2.691 10.169 7.997 1.00 98.31 187 LEU A CA 1
ATOM 1464 C C . LEU A 1 187 ? 2.252 9.583 9.343 1.00 98.31 187 LEU A C 1
ATOM 1466 O O . LEU A 1 187 ? 1.054 9.407 9.545 1.00 98.31 187 LEU A O 1
ATOM 1470 N N . LYS A 1 188 ? 3.169 9.314 10.285 1.00 97.25 188 LYS A N 1
ATOM 1471 C CA . LYS A 1 188 ? 2.842 8.687 11.584 1.00 97.25 188 LYS A CA 1
ATOM 1472 C C . LYS A 1 188 ? 1.801 9.457 12.399 1.00 97.25 188 LYS A C 1
ATOM 1474 O O . LYS A 1 188 ? 1.005 8.854 13.107 1.00 97.25 188 LYS A O 1
ATOM 1479 N N . PHE A 1 189 ? 1.740 10.780 12.233 1.00 97.31 189 PHE A N 1
ATOM 1480 C CA . PHE A 1 189 ? 0.761 11.634 12.912 1.00 97.31 189 PHE A CA 1
ATOM 1481 C C . PHE A 1 189 ? -0.699 11.318 12.524 1.00 97.31 189 PHE A C 1
ATOM 1483 O O . PHE A 1 189 ? -1.616 11.750 13.218 1.00 97.31 189 PHE A O 1
ATOM 1490 N N . LEU A 1 190 ? -0.928 10.588 11.422 1.00 97.12 190 LEU A N 1
ATOM 1491 C CA . LEU A 1 190 ? -2.258 10.140 11.004 1.00 97.12 190 LEU A CA 1
ATOM 1492 C C . LEU A 1 190 ? -2.822 9.032 11.908 1.00 97.12 190 LEU A C 1
ATOM 1494 O O . LEU A 1 190 ? -4.009 8.747 11.814 1.00 97.12 190 LEU A O 1
ATOM 1498 N N . ASN A 1 191 ? -2.006 8.425 12.780 1.00 96.81 191 ASN A N 1
ATOM 1499 C CA . ASN A 1 191 ? -2.395 7.318 13.664 1.00 96.81 191 ASN A CA 1
ATOM 1500 C C . ASN A 1 191 ? -2.990 6.105 12.918 1.00 96.81 191 ASN A C 1
ATOM 1502 O O . ASN A 1 191 ? -3.830 5.387 13.457 1.00 96.81 191 ASN A O 1
ATOM 1506 N N . ILE A 1 192 ? -2.546 5.872 11.678 1.00 97.25 192 ILE A N 1
ATOM 1507 C CA . ILE A 1 192 ? -2.904 4.700 10.869 1.00 97.25 192 ILE A CA 1
ATOM 1508 C C . ILE A 1 192 ? -1.671 3.791 10.792 1.00 97.25 192 ILE A C 1
ATOM 1510 O O . ILE A 1 192 ? -0.595 4.283 10.439 1.00 97.25 192 ILE A O 1
ATOM 1514 N N . PRO A 1 193 ? -1.791 2.487 11.099 1.00 94.75 193 PRO A N 1
ATOM 1515 C CA . PRO A 1 193 ? -0.651 1.578 11.100 1.00 94.75 193 PRO A CA 1
ATOM 1516 C C . PRO A 1 193 ? -0.060 1.385 9.700 1.00 94.75 193 PRO A C 1
ATOM 1518 O O . PRO A 1 193 ? -0.763 1.377 8.683 1.00 94.75 193 PRO A O 1
ATOM 1521 N N . PHE A 1 194 ? 1.254 1.170 9.651 1.00 94.06 194 PHE A N 1
ATOM 1522 C CA . PHE A 1 194 ? 1.989 0.953 8.411 1.00 94.06 194 PHE A CA 1
ATOM 1523 C C . PHE A 1 194 ? 2.175 -0.534 8.106 1.00 94.06 194 PHE A C 1
ATOM 1525 O O . PHE A 1 194 ? 2.592 -1.323 8.958 1.00 94.06 194 PHE A O 1
ATOM 1532 N N . HIS A 1 195 ? 1.955 -0.891 6.843 1.00 93.12 195 HIS A N 1
ATOM 1533 C CA . HIS A 1 195 ? 2.525 -2.088 6.240 1.00 93.12 195 HIS A CA 1
ATOM 1534 C C . HIS A 1 195 ? 3.638 -1.667 5.283 1.00 93.12 195 HIS A C 1
ATOM 1536 O O . HIS A 1 195 ? 3.390 -0.911 4.345 1.00 93.12 195 HIS A O 1
ATOM 1542 N N . VAL A 1 196 ? 4.864 -2.142 5.480 1.00 92.12 196 VAL A N 1
ATOM 1543 C CA . VAL A 1 196 ? 6.005 -1.727 4.655 1.00 92.12 196 VAL A CA 1
ATOM 1544 C C . VAL A 1 196 ? 6.360 -2.811 3.650 1.00 92.12 196 VAL A C 1
ATOM 1546 O O . VAL A 1 196 ? 6.868 -3.871 4.014 1.00 92.12 196 VAL A O 1
ATOM 1549 N N . GLY A 1 197 ? 6.139 -2.525 2.367 1.00 90.12 197 GLY A N 1
ATOM 1550 C CA . GLY A 1 197 ? 6.320 -3.535 1.334 1.00 90.12 197 GLY A CA 1
ATOM 1551 C C . GLY A 1 197 ? 7.756 -3.698 0.843 1.00 90.12 197 GLY A C 1
ATOM 1552 O O . GLY A 1 197 ? 8.522 -2.733 0.785 1.00 90.12 197 GLY A O 1
ATOM 1553 N N . ARG A 1 198 ? 8.120 -4.906 0.403 1.00 85.19 198 ARG A N 1
ATOM 1554 C CA . ARG A 1 198 ? 9.348 -5.221 -0.351 1.00 85.19 198 ARG A CA 1
ATOM 1555 C C . ARG A 1 198 ? 10.656 -4.733 0.278 1.00 85.19 198 ARG A C 1
ATOM 1557 O O . ARG A 1 198 ? 11.508 -4.131 -0.382 1.00 85.19 198 ARG A O 1
ATOM 1564 N N . VAL A 1 199 ? 10.868 -5.035 1.551 1.00 84.75 199 VAL A N 1
ATOM 1565 C CA . VAL A 1 199 ? 12.116 -4.690 2.237 1.00 84.75 199 VAL A CA 1
ATOM 1566 C C . VAL A 1 199 ? 13.178 -5.746 1.954 1.00 84.75 199 VAL A C 1
ATOM 1568 O O . VAL A 1 199 ? 13.055 -6.914 2.318 1.00 84.75 199 VAL A O 1
ATOM 1571 N N . HIS A 1 200 ? 14.241 -5.343 1.258 1.00 81.88 200 HIS A N 1
ATOM 1572 C CA . HIS A 1 200 ? 15.178 -6.302 0.676 1.00 81.88 200 HIS A CA 1
ATOM 1573 C C . HIS A 1 200 ? 16.344 -6.728 1.575 1.00 81.88 200 HIS A C 1
ATOM 1575 O O . HIS A 1 200 ? 16.974 -7.744 1.284 1.00 81.88 200 HIS A O 1
ATOM 1581 N N . LYS A 1 201 ? 16.638 -5.990 2.645 1.00 79.19 201 LYS A N 1
ATOM 1582 C CA . LYS A 1 201 ? 17.775 -6.268 3.529 1.00 79.19 201 LYS A CA 1
ATOM 1583 C C . LYS A 1 201 ? 17.309 -6.593 4.941 1.00 79.19 201 LYS A C 1
ATOM 1585 O O . LYS A 1 201 ? 16.405 -5.934 5.444 1.00 79.19 201 LYS A O 1
ATOM 1590 N N . LEU A 1 202 ? 17.980 -7.545 5.590 1.00 76.44 202 LEU A N 1
ATOM 1591 C CA . LEU A 1 202 ? 17.682 -7.926 6.973 1.00 76.44 202 LEU A CA 1
ATOM 1592 C C . LEU A 1 202 ? 17.880 -6.762 7.951 1.00 76.44 202 LEU A C 1
ATOM 1594 O O . LEU A 1 202 ? 17.029 -6.549 8.801 1.00 76.44 202 LEU A O 1
ATOM 1598 N N . GLU A 1 203 ? 18.944 -5.971 7.787 1.00 79.31 203 GLU A N 1
ATOM 1599 C CA . GLU A 1 203 ? 19.194 -4.780 8.616 1.00 79.31 203 GLU A CA 1
ATOM 1600 C C . GLU A 1 203 ? 18.005 -3.802 8.594 1.00 79.31 203 GLU A C 1
ATOM 1602 O O . GLU A 1 203 ? 17.530 -3.375 9.641 1.00 79.31 203 GLU A O 1
ATOM 1607 N N . HIS A 1 204 ? 17.431 -3.556 7.413 1.00 84.25 204 HIS A N 1
ATOM 1608 C CA . HIS A 1 204 ? 16.259 -2.697 7.253 1.00 84.25 204 HIS A CA 1
ATOM 1609 C C . HIS A 1 204 ? 14.979 -3.324 7.824 1.00 84.25 204 HIS A C 1
ATOM 1611 O O . HIS A 1 204 ? 14.138 -2.601 8.344 1.00 84.25 204 HIS A O 1
ATOM 1617 N N . LEU A 1 205 ? 14.814 -4.650 7.724 1.00 79.06 205 LEU A N 1
ATOM 1618 C CA . LEU A 1 205 ? 13.689 -5.353 8.356 1.00 79.06 205 LEU A CA 1
ATOM 1619 C C . LEU A 1 205 ? 13.722 -5.156 9.873 1.00 79.06 205 LEU A C 1
ATOM 1621 O O . LEU A 1 205 ? 12.715 -4.771 10.458 1.00 79.06 205 LEU A O 1
ATOM 1625 N N . CYS A 1 206 ? 14.893 -5.368 10.478 1.00 75.62 206 CYS A N 1
ATOM 1626 C CA . CYS A 1 206 ? 15.100 -5.181 11.907 1.00 75.62 206 CYS A CA 1
ATOM 1627 C C . CYS A 1 206 ? 14.837 -3.733 12.335 1.00 75.62 206 CYS A C 1
ATOM 1629 O O . CYS A 1 206 ? 14.129 -3.493 13.304 1.00 75.62 206 CYS A O 1
ATOM 1631 N N . GLU A 1 207 ? 15.372 -2.757 11.604 1.00 81.38 207 GLU A N 1
ATOM 1632 C CA . GLU A 1 207 ? 15.149 -1.346 11.920 1.00 81.38 207 GLU A CA 1
ATOM 1633 C C . GLU A 1 207 ? 13.669 -0.945 11.818 1.00 81.38 207 GLU A C 1
ATOM 1635 O O . GLU A 1 207 ? 13.182 -0.223 12.682 1.00 81.38 207 GLU A O 1
ATOM 1640 N N . LEU A 1 208 ? 12.938 -1.427 10.807 1.00 82.38 208 LEU A N 1
ATOM 1641 C CA . LEU A 1 208 ? 11.504 -1.146 10.668 1.00 82.38 208 LEU A CA 1
ATOM 1642 C C . LEU A 1 208 ? 10.670 -1.816 11.757 1.00 82.38 208 LEU A C 1
ATOM 1644 O O . LEU A 1 208 ? 9.711 -1.210 12.214 1.00 82.38 208 LEU A O 1
ATOM 1648 N N . SER A 1 209 ? 11.043 -3.021 12.202 1.00 76.50 209 SER A N 1
ATOM 1649 C CA . SER A 1 209 ? 10.336 -3.707 13.295 1.00 76.50 209 SER A CA 1
ATOM 1650 C C . SER A 1 209 ? 10.450 -3.006 14.650 1.00 76.50 209 SER A C 1
ATOM 1652 O O . SER A 1 209 ? 9.698 -3.328 15.561 1.00 76.50 209 SER A O 1
ATOM 1654 N N . LEU A 1 210 ? 11.378 -2.055 14.794 1.00 79.00 210 LEU A N 1
ATOM 1655 C CA . LEU A 1 210 ? 11.529 -1.249 16.008 1.00 79.00 210 LEU A CA 1
ATOM 1656 C C . LEU A 1 210 ? 10.680 0.032 15.984 1.00 79.00 210 LEU A C 1
ATOM 1658 O O . LEU A 1 210 ? 10.648 0.755 16.977 1.00 79.00 210 LEU A O 1
ATOM 1662 N N . ILE A 1 211 ? 10.017 0.339 14.865 1.00 78.88 211 ILE A N 1
ATOM 1663 C CA . ILE A 1 211 ? 9.142 1.507 14.744 1.00 78.88 211 ILE A CA 1
ATOM 1664 C C . ILE A 1 211 ? 7.734 1.100 15.176 1.00 78.88 211 ILE A C 1
ATOM 1666 O O . ILE A 1 211 ? 7.116 0.252 14.538 1.00 78.88 211 ILE A O 1
ATOM 1670 N N . GLN A 1 212 ? 7.218 1.726 16.234 1.00 82.69 212 GLN A N 1
ATOM 1671 C CA . GLN A 1 212 ? 5.945 1.358 16.864 1.00 82.69 212 GLN A CA 1
ATOM 1672 C C . GLN A 1 212 ? 4.755 1.380 15.891 1.00 82.69 212 GLN A C 1
ATOM 1674 O O . GLN A 1 212 ? 3.857 0.548 15.989 1.00 82.69 212 GLN A O 1
ATOM 1679 N N . GLU A 1 213 ? 4.735 2.323 14.953 1.00 90.25 213 GLU A N 1
ATOM 1680 C CA . GLU A 1 213 ? 3.651 2.481 13.986 1.00 90.25 213 GLU A CA 1
ATOM 1681 C C . GLU A 1 213 ? 3.715 1.457 12.839 1.00 90.25 213 GLU A C 1
ATOM 1683 O O . GLU A 1 213 ? 2.752 1.308 12.083 1.00 90.25 213 GLU A O 1
ATOM 1688 N N . VAL A 1 214 ? 4.837 0.746 12.680 1.00 85.69 214 VAL A N 1
ATOM 1689 C CA . VAL A 1 214 ? 4.999 -0.299 11.665 1.00 85.69 214 VAL A CA 1
ATOM 1690 C C . VAL A 1 214 ? 4.465 -1.621 12.208 1.00 85.69 214 VAL A C 1
ATOM 1692 O O . VAL A 1 214 ? 5.141 -2.343 12.932 1.00 85.69 214 VAL A O 1
ATOM 1695 N N . GLU A 1 215 ? 3.243 -1.974 11.807 1.00 86.31 215 GLU A N 1
ATOM 1696 C CA . GLU A 1 215 ? 2.586 -3.207 12.258 1.00 86.31 215 GLU A CA 1
ATOM 1697 C C . GLU A 1 215 ? 3.070 -4.438 11.482 1.00 86.31 215 GLU A C 1
ATOM 1699 O O . GLU A 1 215 ? 3.017 -5.567 11.974 1.00 86.31 215 GLU A O 1
ATOM 1704 N N . SER A 1 216 ? 3.507 -4.252 10.234 1.00 83.06 216 SER A N 1
ATOM 1705 C CA . SER A 1 216 ? 3.972 -5.369 9.413 1.00 83.06 216 SER A CA 1
ATOM 1706 C C . SER A 1 216 ? 4.914 -4.955 8.291 1.00 83.06 216 SER A C 1
ATOM 1708 O O . SER A 1 216 ? 4.898 -3.823 7.808 1.00 83.06 216 SER A O 1
ATOM 1710 N N . VAL A 1 217 ? 5.747 -5.907 7.869 1.00 83.81 217 VAL A N 1
ATOM 1711 C CA . VAL A 1 217 ? 6.731 -5.727 6.802 1.00 83.81 217 VAL A CA 1
ATOM 1712 C C . VAL A 1 217 ? 6.758 -6.974 5.921 1.00 83.81 217 VAL A C 1
ATOM 1714 O O . VAL A 1 217 ? 6.816 -8.095 6.437 1.00 83.81 217 VAL A O 1
ATOM 1717 N N . ASP A 1 218 ? 6.751 -6.792 4.599 1.00 81.31 218 ASP A N 1
ATOM 1718 C CA . ASP A 1 218 ? 6.938 -7.886 3.646 1.00 81.31 218 ASP A CA 1
ATOM 1719 C C . ASP A 1 218 ? 8.305 -7.857 2.952 1.00 81.31 218 ASP A C 1
ATOM 1721 O O . ASP A 1 218 ? 8.974 -6.826 2.812 1.00 81.31 218 ASP A O 1
ATOM 1725 N N . THR A 1 219 ? 8.743 -9.039 2.521 1.00 75.38 219 THR A N 1
ATOM 1726 C CA . THR A 1 219 ? 9.997 -9.214 1.799 1.00 75.38 219 THR A CA 1
ATOM 1727 C C . THR A 1 219 ? 9.934 -10.392 0.837 1.00 75.38 219 THR A C 1
ATOM 1729 O O . THR A 1 219 ? 9.385 -11.455 1.124 1.00 75.38 219 THR A O 1
ATOM 1732 N N . SER A 1 220 ? 10.579 -10.225 -0.318 1.00 67.19 220 SER A N 1
ATOM 1733 C CA . SER A 1 220 ? 10.813 -11.299 -1.285 1.00 67.19 220 SER A CA 1
ATOM 1734 C C . SER A 1 220 ? 12.270 -11.778 -1.294 1.00 67.19 220 SER A C 1
ATOM 1736 O O . SER A 1 220 ? 12.673 -12.470 -2.227 1.00 67.19 220 SER A O 1
ATOM 1738 N N . THR A 1 221 ? 13.114 -11.336 -0.355 1.00 58.91 221 THR A N 1
ATOM 1739 C CA . THR A 1 221 ? 14.562 -11.614 -0.410 1.00 58.91 221 THR A CA 1
ATOM 1740 C C . THR A 1 221 ? 14.874 -13.073 -0.109 1.00 58.91 221 THR A C 1
ATOM 1742 O O . THR A 1 221 ? 15.714 -13.674 -0.772 1.00 58.91 221 THR A O 1
ATOM 1745 N N . PHE A 1 222 ? 14.158 -13.681 0.832 1.00 51.97 222 PHE A N 1
ATOM 1746 C CA . PHE A 1 222 ? 14.449 -15.038 1.295 1.00 51.97 222 PHE A CA 1
ATOM 1747 C C . PHE A 1 222 ? 13.977 -16.146 0.344 1.00 51.97 222 PHE A C 1
ATOM 1749 O O . PHE A 1 222 ? 14.335 -17.306 0.526 1.00 51.97 222 PHE A O 1
ATOM 1756 N N . SER A 1 223 ? 13.203 -15.799 -0.688 1.00 43.47 223 SER A N 1
ATOM 1757 C CA . SER A 1 223 ? 12.732 -16.726 -1.723 1.00 43.47 223 SER A CA 1
ATOM 1758 C C . SER A 1 223 ? 13.586 -16.720 -2.993 1.00 43.47 223 SER A C 1
ATOM 1760 O O . SER A 1 223 ? 13.399 -17.579 -3.855 1.00 43.47 223 SER A O 1
ATOM 1762 N N . ARG A 1 224 ? 14.533 -15.783 -3.134 1.00 40.16 224 ARG A N 1
ATOM 1763 C CA . ARG A 1 224 ? 15.414 -15.714 -4.305 1.00 40.16 224 ARG A CA 1
ATOM 1764 C C . ARG A 1 224 ? 16.688 -16.511 -4.015 1.00 40.16 224 ARG A C 1
ATOM 1766 O O . ARG A 1 224 ? 17.436 -16.121 -3.119 1.00 40.16 224 ARG A O 1
ATOM 1773 N N . PRO A 1 225 ? 16.974 -17.610 -4.742 1.00 42.03 225 PRO A N 1
ATOM 1774 C CA . PRO A 1 225 ? 18.265 -18.263 -4.616 1.00 42.03 225 PRO A CA 1
ATOM 1775 C C . PRO A 1 225 ? 19.343 -17.231 -4.943 1.00 42.03 225 PRO A C 1
ATOM 1777 O O . PRO A 1 225 ? 19.293 -16.609 -6.006 1.00 42.03 225 PRO A O 1
ATOM 1780 N N . GLN A 1 226 ? 20.299 -17.032 -4.031 1.00 38.72 226 GLN A N 1
ATOM 1781 C CA . GLN A 1 226 ? 21.511 -16.289 -4.354 1.00 38.72 226 GLN A CA 1
ATOM 1782 C C . GLN A 1 226 ? 22.130 -16.980 -5.568 1.00 38.72 226 GLN A C 1
ATOM 1784 O O . GLN A 1 226 ? 22.579 -18.126 -5.475 1.00 38.72 226 GLN A O 1
ATOM 1789 N N . ARG A 1 227 ? 22.090 -16.321 -6.732 1.00 38.66 227 ARG A N 1
ATOM 1790 C CA . ARG A 1 227 ? 22.925 -16.739 -7.854 1.00 38.66 227 ARG A CA 1
ATOM 1791 C C . ARG A 1 227 ? 24.349 -16.603 -7.337 1.00 38.66 227 ARG A C 1
ATOM 1793 O O . ARG A 1 227 ? 24.768 -15.492 -7.028 1.00 38.66 227 ARG A O 1
ATOM 1800 N N . LYS A 1 228 ? 25.031 -17.736 -7.158 1.00 40.72 228 LYS A N 1
ATOM 1801 C CA . LYS A 1 228 ? 26.479 -17.743 -6.961 1.00 40.72 228 LYS A CA 1
ATOM 1802 C C . LYS A 1 228 ? 27.058 -16.982 -8.154 1.00 40.72 228 LYS A C 1
ATOM 1804 O O . LYS A 1 228 ? 26.840 -17.416 -9.286 1.00 40.72 228 LYS A O 1
ATOM 1809 N N . GLN A 1 229 ? 27.628 -15.809 -7.893 1.00 38.06 229 GLN A N 1
ATOM 1810 C CA . GLN A 1 229 ? 28.571 -15.187 -8.816 1.00 38.06 229 GLN A CA 1
ATOM 1811 C C . GLN A 1 229 ? 29.875 -15.972 -8.749 1.00 38.06 229 GLN A C 1
ATOM 1813 O O . GLN A 1 229 ? 30.194 -16.456 -7.635 1.00 38.06 229 GLN A O 1
#